Protein AF-A0A5C8Z397-F1 (afdb_monomer)

Foldseek 3Di:
DPPDDPDDPLQVVLVVLLVCQQVPLVCLVVSVVVLVVSCVVCVVVVVLNSNLSSLLSLLRNLDLCLVVLLVQCVDPDPSSVLSSLQSLLSNLPADPSSLVSLLVQCPPPDPSSNLSSLLSCLLNLNPSSVVSLQVLLVDDPPRDDDLSSLLSLLSNLALQCCDPPVPRVSLVVVLVVCVVPPDPVNVSSVSSNLSVDPVQQVLQVVLLVVQCVVVVVQLVVLAWFWDWDDGPPAIWTFIAGSPRHGDPPDDTHGLHDSNDRSVPDDSVVSCVAGGDPDDDHDDPPDDPDDPPPDD

Structure (mmCIF, N/CA/C/O backbone):
data_AF-A0A5C8Z397-F1
#
_entry.id   AF-A0A5C8Z397-F1
#
loop_
_atom_site.group_PDB
_atom_site.id
_atom_site.type_symbol
_atom_site.label_atom_id
_atom_site.label_alt_id
_atom_site.label_comp_id
_atom_site.label_asym_id
_atom_site.label_entity_id
_atom_site.label_seq_id
_atom_site.pdbx_PDB_ins_code
_atom_site.Cartn_x
_atom_site.Cartn_y
_atom_site.Cartn_z
_atom_site.occupancy
_atom_site.B_iso_or_equiv
_atom_site.auth_seq_id
_atom_site.auth_comp_id
_atom_site.auth_asym_id
_atom_site.auth_atom_id
_atom_site.pdbx_PDB_model_num
ATOM 1 N N . MET A 1 1 ? 31.894 -3.102 -17.065 1.00 35.56 1 MET A N 1
ATOM 2 C CA . MET A 1 1 ? 31.539 -1.679 -16.950 1.00 35.56 1 MET A CA 1
ATOM 3 C C . MET A 1 1 ? 31.395 -1.174 -18.361 1.00 35.56 1 MET A C 1
ATOM 5 O O . MET A 1 1 ? 32.392 -0.784 -18.961 1.00 35.56 1 MET A O 1
ATOM 9 N N . ASP A 1 2 ? 30.195 -1.320 -18.914 1.00 38.53 2 ASP A N 1
ATOM 10 C CA . ASP A 1 2 ? 29.838 -0.537 -20.090 1.00 38.53 2 ASP A CA 1
ATOM 11 C C . ASP A 1 2 ? 29.821 0.942 -19.681 1.00 38.53 2 ASP A C 1
ATOM 13 O O . ASP A 1 2 ? 29.445 1.249 -18.546 1.00 38.53 2 ASP A O 1
ATOM 17 N N . PRO A 1 3 ? 30.313 1.854 -20.530 1.00 48.94 3 PRO A N 1
ATOM 18 C CA . PRO A 1 3 ? 30.194 3.277 -20.266 1.00 48.94 3 PRO A CA 1
ATOM 19 C C . PRO A 1 3 ? 28.710 3.644 -20.348 1.00 48.94 3 PRO A C 1
ATOM 21 O O . PRO A 1 3 ? 28.110 3.475 -21.406 1.00 48.94 3 PRO A O 1
ATOM 24 N N . GLU A 1 4 ? 28.133 4.117 -19.242 1.00 56.62 4 GLU A N 1
ATOM 25 C CA . GLU A 1 4 ? 26.772 4.663 -19.217 1.00 56.62 4 GLU A CA 1
ATOM 26 C C . GLU A 1 4 ? 26.595 5.655 -20.373 1.00 56.62 4 GLU A C 1
ATOM 28 O O . GLU A 1 4 ? 27.359 6.618 -20.521 1.00 56.62 4 GLU A O 1
ATOM 33 N N . THR A 1 5 ? 25.606 5.387 -21.222 1.00 57.94 5 THR A N 1
ATOM 34 C CA . THR A 1 5 ? 25.154 6.319 -22.252 1.00 57.94 5 THR A CA 1
ATOM 35 C C . THR A 1 5 ? 24.734 7.619 -21.553 1.00 57.94 5 THR A C 1
ATOM 37 O O . THR A 1 5 ? 24.066 7.557 -20.522 1.00 57.94 5 THR A O 1
ATOM 40 N N . PRO A 1 6 ? 25.139 8.807 -22.039 1.00 61.72 6 PRO A N 1
ATOM 41 C CA . PRO A 1 6 ? 24.706 10.060 -21.428 1.00 61.72 6 PRO A CA 1
ATOM 42 C C . PRO A 1 6 ? 23.170 10.158 -21.443 1.00 61.72 6 PRO A C 1
ATOM 44 O O . PRO A 1 6 ? 22.569 9.740 -22.437 1.00 61.72 6 PRO A O 1
ATOM 47 N N . PRO A 1 7 ? 22.547 10.721 -20.388 1.00 65.88 7 PRO A N 1
ATOM 48 C CA . PRO A 1 7 ? 21.095 10.794 -20.287 1.00 65.88 7 PRO A CA 1
ATOM 49 C C . PRO A 1 7 ? 20.515 11.563 -21.474 1.00 65.88 7 PRO A C 1
ATOM 51 O O . PRO A 1 7 ? 21.075 12.574 -21.920 1.00 65.88 7 PRO A O 1
ATOM 54 N N . THR A 1 8 ? 19.404 11.065 -22.009 1.00 78.88 8 THR A N 1
ATOM 55 C CA . THR A 1 8 ? 18.701 11.714 -23.114 1.00 78.88 8 THR A CA 1
ATOM 56 C C . THR A 1 8 ? 18.047 13.017 -22.650 1.00 78.88 8 THR A C 1
ATOM 58 O O . THR A 1 8 ? 17.885 13.277 -21.456 1.00 78.88 8 THR A O 1
ATOM 61 N N . GLY A 1 9 ? 17.645 13.866 -23.602 1.00 87.50 9 GLY A N 1
ATOM 62 C CA . GLY A 1 9 ? 16.896 15.084 -23.273 1.00 87.50 9 GLY A CA 1
ATOM 63 C C . GLY A 1 9 ? 15.572 14.790 -22.557 1.00 87.50 9 GLY A C 1
ATOM 64 O O . GLY A 1 9 ? 15.145 15.597 -21.738 1.00 87.50 9 GLY A O 1
ATOM 65 N N . ALA A 1 10 ? 14.960 13.632 -22.829 1.00 89.94 10 ALA A N 1
ATOM 66 C CA . ALA A 1 10 ? 13.750 13.181 -22.152 1.00 89.94 10 ALA A CA 1
ATOM 67 C C . ALA A 1 10 ? 14.038 12.767 -20.702 1.00 89.94 10 ALA A C 1
ATOM 69 O O . ALA A 1 10 ? 13.343 13.234 -19.805 1.00 89.94 10 ALA A O 1
ATOM 70 N N . ALA A 1 11 ? 15.102 11.991 -20.459 1.00 89.75 11 ALA A N 1
ATOM 71 C CA . ALA A 1 11 ? 15.511 11.599 -19.108 1.00 89.75 11 ALA A CA 1
ATOM 72 C C . ALA A 1 11 ? 15.828 12.817 -18.222 1.00 89.75 11 ALA A C 1
ATOM 74 O O . ALA A 1 11 ? 15.317 12.922 -17.110 1.00 89.75 11 ALA A O 1
ATOM 75 N N . LEU A 1 12 ? 16.592 13.784 -18.746 1.00 92.06 12 LEU A N 1
ATOM 76 C CA . LEU A 1 12 ? 16.881 15.034 -18.030 1.00 92.06 12 LEU A CA 1
ATOM 77 C C . LEU A 1 12 ? 15.606 15.823 -17.721 1.00 92.06 12 LEU A C 1
ATOM 79 O O . LEU A 1 12 ? 15.472 16.394 -16.642 1.00 92.06 12 LEU A O 1
ATOM 83 N N . ARG A 1 13 ? 14.651 15.856 -18.658 1.00 94.94 13 ARG A N 1
ATOM 84 C CA . ARG A 1 13 ? 13.398 16.577 -18.438 1.00 94.94 13 ARG A CA 1
ATOM 85 C C . ARG A 1 13 ? 12.504 15.884 -17.410 1.00 94.94 13 ARG A C 1
ATOM 87 O O . ARG A 1 13 ? 11.869 16.570 -16.613 1.00 94.94 13 ARG A O 1
ATOM 94 N N . ALA A 1 14 ? 12.469 14.553 -17.410 1.00 93.31 14 ALA A N 1
ATOM 95 C CA . ALA A 1 14 ? 11.766 13.772 -16.400 1.00 93.31 14 ALA A CA 1
ATOM 96 C C . ALA A 1 14 ? 12.359 13.998 -14.999 1.00 93.31 14 ALA A C 1
ATOM 98 O O . ALA A 1 14 ? 11.601 14.183 -14.053 1.00 93.31 14 ALA A O 1
ATOM 99 N N . GLU A 1 15 ? 13.688 14.073 -14.876 1.00 93.94 15 GLU A N 1
ATOM 100 C CA . GLU A 1 15 ? 14.381 14.400 -13.620 1.00 93.94 15 GLU A CA 1
ATOM 101 C C . GLU A 1 15 ? 14.026 15.812 -13.118 1.00 93.94 15 GLU A C 1
ATOM 103 O O . GLU A 1 15 ? 13.641 15.983 -11.964 1.00 93.94 15 GLU A O 1
ATOM 108 N N . GLU A 1 16 ? 14.043 16.822 -13.996 1.00 95.31 16 GLU A N 1
ATOM 109 C CA . GLU A 1 16 ? 13.617 18.184 -13.636 1.00 95.31 16 GLU A CA 1
ATOM 110 C C . GLU A 1 16 ? 12.158 18.240 -13.154 1.00 95.31 16 GLU A C 1
ATOM 112 O O . GLU A 1 16 ? 11.829 18.987 -12.233 1.00 95.31 16 GLU A O 1
ATOM 117 N N . LEU A 1 17 ? 11.263 17.481 -13.792 1.00 93.88 17 LEU A N 1
ATOM 118 C CA . LEU A 1 17 ? 9.856 17.423 -13.396 1.00 93.88 17 LEU A CA 1
ATOM 119 C C . LEU A 1 17 ? 9.662 16.642 -12.096 1.00 93.88 17 LEU A C 1
ATOM 121 O O . LEU A 1 17 ? 8.833 17.051 -11.288 1.00 93.88 17 LEU A O 1
ATOM 125 N N . LEU A 1 18 ? 10.433 15.576 -11.868 1.00 93.31 18 LEU A N 1
ATOM 126 C CA . LEU A 1 18 ? 10.457 14.851 -10.599 1.00 93.31 18 LEU A CA 1
ATOM 127 C C . LEU A 1 18 ? 10.801 15.799 -9.445 1.00 93.31 18 LEU A C 1
ATOM 129 O O . LEU A 1 18 ? 10.053 15.857 -8.472 1.00 93.31 18 LEU A O 1
ATOM 133 N N . ASP A 1 19 ? 11.870 16.587 -9.579 1.00 93.62 19 ASP A N 1
ATOM 134 C CA . ASP A 1 19 ? 12.270 17.581 -8.574 1.00 93.62 19 ASP A CA 1
ATOM 135 C C . ASP A 1 19 ? 11.185 18.641 -8.334 1.00 93.62 19 ASP A C 1
ATOM 137 O O . ASP A 1 19 ? 11.025 19.141 -7.219 1.00 93.62 19 ASP A O 1
ATOM 141 N N . LEU A 1 20 ? 10.423 18.990 -9.374 1.00 93.62 20 LEU A N 1
ATOM 142 C CA . LEU A 1 20 ? 9.338 19.959 -9.265 1.00 93.62 20 LEU A CA 1
ATOM 143 C C . LEU A 1 20 ? 8.114 19.417 -8.538 1.00 93.62 20 LEU A C 1
ATOM 145 O O . LEU A 1 20 ? 7.428 20.223 -7.916 1.00 93.62 20 LEU A O 1
ATOM 149 N N . VAL A 1 21 ? 7.806 18.122 -8.639 1.00 89.56 21 VAL A N 1
ATOM 150 C CA . VAL A 1 21 ? 6.587 17.544 -8.044 1.00 89.56 21 VAL A CA 1
ATOM 151 C C . VAL A 1 21 ? 6.838 16.872 -6.697 1.00 89.56 21 VAL A C 1
ATOM 153 O O . VAL A 1 21 ? 5.962 16.891 -5.831 1.00 89.56 21 VAL A O 1
ATOM 156 N N . ASN A 1 22 ? 8.033 16.323 -6.478 1.00 88.31 22 ASN A N 1
ATOM 157 C CA . ASN A 1 22 ? 8.361 15.580 -5.269 1.00 88.31 22 ASN A CA 1
ATOM 158 C C . ASN A 1 22 ? 8.393 16.498 -4.036 1.00 88.31 22 ASN A C 1
ATOM 160 O O . ASN A 1 22 ? 9.287 17.325 -3.876 1.00 88.31 22 ASN A O 1
ATOM 164 N N . GLY A 1 23 ? 7.403 16.348 -3.152 1.00 84.25 23 GLY A N 1
ATOM 165 C CA . GLY A 1 23 ? 7.247 17.192 -1.962 1.00 84.25 23 GLY A CA 1
ATOM 166 C C . GLY A 1 23 ? 6.706 18.599 -2.244 1.00 84.25 23 GLY A C 1
ATOM 167 O O . GLY A 1 23 ? 6.684 19.430 -1.336 1.00 84.25 23 GLY A O 1
ATOM 168 N N . HIS A 1 24 ? 6.245 18.857 -3.472 1.00 87.00 24 HIS A N 1
ATOM 169 C CA . HIS A 1 24 ? 5.832 20.172 -3.962 1.00 87.00 24 HIS A CA 1
ATOM 170 C C . HIS A 1 24 ? 4.456 20.107 -4.660 1.00 87.00 24 HIS A C 1
ATOM 172 O O . HIS A 1 24 ? 4.359 20.281 -5.882 1.00 87.00 24 HIS A O 1
ATOM 178 N N . PRO A 1 25 ? 3.362 19.858 -3.908 1.00 85.06 25 PRO A N 1
ATOM 179 C CA . PRO A 1 25 ? 2.018 19.695 -4.473 1.00 85.06 25 PRO A CA 1
ATOM 180 C C . PRO A 1 25 ? 1.534 20.921 -5.266 1.00 85.06 25 PRO A C 1
ATOM 182 O O . PRO A 1 25 ? 0.737 20.788 -6.190 1.00 85.06 25 PRO A O 1
ATOM 185 N N . GLU A 1 26 ? 2.043 22.119 -4.965 1.00 86.88 26 GLU A N 1
ATOM 186 C CA . GLU A 1 26 ? 1.739 23.356 -5.691 1.00 86.88 26 GLU A CA 1
ATOM 187 C C . GLU A 1 26 ? 2.158 23.341 -7.172 1.00 86.88 26 GLU A C 1
ATOM 189 O O . GLU A 1 26 ? 1.621 24.115 -7.968 1.00 86.88 26 GLU A O 1
ATOM 194 N N . ASN A 1 27 ? 3.095 22.469 -7.549 1.00 90.75 27 ASN A N 1
ATOM 195 C CA . ASN A 1 27 ? 3.622 22.368 -8.909 1.00 90.75 27 ASN A CA 1
ATOM 196 C C . ASN A 1 27 ? 2.991 21.225 -9.713 1.00 90.75 27 ASN A C 1
ATOM 198 O O . ASN A 1 27 ? 3.174 21.165 -10.933 1.00 90.75 27 ASN A O 1
ATOM 202 N N . VAL A 1 28 ? 2.255 20.325 -9.056 1.00 88.81 28 VAL A N 1
ATOM 203 C CA . VAL A 1 28 ? 1.716 19.093 -9.649 1.00 88.81 28 VAL A CA 1
ATOM 204 C C . VAL A 1 28 ? 0.782 19.404 -10.816 1.00 88.81 28 VAL A C 1
ATOM 206 O O . VAL A 1 28 ? 1.027 18.956 -11.935 1.00 88.81 28 VAL A O 1
ATOM 209 N N . ASP A 1 29 ? -0.222 20.260 -10.614 1.00 89.25 29 ASP A N 1
ATOM 210 C CA . ASP A 1 29 ? -1.202 20.600 -11.657 1.00 89.25 29 ASP A CA 1
ATOM 211 C C . ASP A 1 29 ? -0.569 21.213 -12.912 1.00 89.25 29 ASP A C 1
ATOM 213 O O . ASP A 1 29 ? -1.019 20.961 -14.033 1.00 89.25 29 ASP A O 1
ATOM 217 N N . ALA A 1 30 ? 0.484 22.015 -12.732 1.00 91.75 30 ALA A N 1
ATOM 218 C CA . ALA A 1 30 ? 1.207 22.636 -13.836 1.00 91.75 30 ALA A CA 1
ATOM 219 C C . ALA A 1 30 ? 2.114 21.640 -14.578 1.00 91.75 30 ALA A C 1
ATOM 221 O O . ALA A 1 30 ? 2.326 21.798 -15.780 1.00 91.75 30 ALA A O 1
ATOM 222 N N . SER A 1 31 ? 2.625 20.626 -13.876 1.00 92.75 31 SER A N 1
ATOM 223 C CA . SER A 1 31 ? 3.619 19.673 -14.386 1.00 92.75 31 SER A CA 1
ATOM 224 C C . SER A 1 31 ? 2.988 18.420 -15.002 1.00 92.75 31 SER A C 1
ATOM 226 O O . SER A 1 31 ? 3.547 17.830 -15.925 1.00 92.75 31 SER A O 1
ATOM 228 N N . LEU A 1 32 ? 1.795 18.023 -14.549 1.00 90.31 32 LEU A N 1
ATOM 229 C CA . LEU A 1 32 ? 1.131 16.789 -14.982 1.00 90.31 32 LEU A CA 1
ATOM 230 C C . LEU A 1 32 ? 0.861 16.679 -16.491 1.00 90.31 32 LEU A C 1
ATOM 232 O O . LEU A 1 32 ? 1.074 15.593 -17.032 1.00 90.31 32 LEU A O 1
ATOM 236 N N . PRO A 1 33 ? 0.430 17.735 -17.214 1.00 91.81 33 PRO A N 1
ATOM 237 C CA . PRO A 1 33 ? 0.256 17.641 -18.664 1.00 91.81 33 PRO A CA 1
ATOM 238 C C . PRO A 1 33 ? 1.557 17.310 -19.403 1.00 91.81 33 PRO A C 1
ATOM 240 O O . PRO A 1 33 ? 1.529 16.621 -20.419 1.00 91.81 33 PRO A O 1
ATOM 243 N N . GLU A 1 34 ? 2.691 17.798 -18.898 1.00 94.00 34 GLU A N 1
ATOM 244 C CA . GLU A 1 34 ? 4.000 17.533 -19.488 1.00 94.00 34 GLU A CA 1
ATOM 245 C C . GLU A 1 34 ? 4.505 16.134 -19.133 1.00 94.00 34 GLU A C 1
ATOM 247 O O . GLU A 1 34 ? 4.981 15.430 -20.017 1.00 94.00 34 GLU A O 1
ATOM 252 N N . LEU A 1 35 ? 4.325 15.692 -17.884 1.00 92.62 35 LEU A N 1
ATOM 253 C CA . LEU A 1 35 ? 4.627 14.317 -17.476 1.00 92.62 35 LEU A CA 1
ATOM 254 C C . LEU A 1 35 ? 3.828 13.288 -18.287 1.00 92.62 35 LEU A C 1
ATOM 256 O O . LEU A 1 35 ? 4.386 12.286 -18.722 1.00 92.62 35 LEU A O 1
ATOM 260 N N . ALA A 1 36 ? 2.546 13.553 -18.554 1.00 91.19 36 ALA A N 1
ATOM 261 C CA . ALA A 1 36 ? 1.729 12.702 -19.417 1.00 91.19 36 ALA A CA 1
ATOM 262 C C . ALA A 1 36 ? 2.253 12.664 -20.864 1.00 91.19 36 ALA A C 1
ATOM 264 O O . ALA A 1 36 ? 2.344 11.595 -21.457 1.00 91.19 36 ALA A O 1
ATOM 265 N N . ALA A 1 37 ? 2.652 13.812 -21.420 1.00 91.62 37 ALA A N 1
ATOM 266 C CA . ALA A 1 37 ? 3.235 13.866 -22.761 1.00 91.62 37 ALA A CA 1
ATOM 267 C C . ALA A 1 37 ? 4.597 13.151 -22.845 1.00 91.62 37 ALA A C 1
ATOM 269 O O . ALA A 1 37 ? 4.892 12.515 -23.856 1.00 91.62 37 ALA A O 1
ATOM 270 N N . LEU A 1 38 ? 5.421 13.239 -21.795 1.00 92.81 38 LEU A N 1
ATOM 271 C CA . LEU A 1 38 ? 6.680 12.500 -21.703 1.00 92.81 38 LEU A CA 1
ATOM 272 C C . LEU A 1 38 ? 6.451 10.998 -21.577 1.00 92.81 38 LEU A C 1
ATOM 274 O O . LEU A 1 38 ? 7.213 10.241 -22.171 1.00 92.81 38 LEU A O 1
ATOM 278 N N . LEU A 1 39 ? 5.414 10.564 -20.859 1.00 91.75 39 LEU A N 1
ATOM 279 C CA . LEU A 1 39 ? 5.088 9.146 -20.720 1.00 91.75 39 LEU A CA 1
ATOM 280 C C . LEU A 1 39 ? 4.821 8.529 -22.097 1.00 91.75 39 LEU A C 1
ATOM 282 O O . LEU A 1 39 ? 5.439 7.528 -22.448 1.00 91.75 39 LEU A O 1
ATOM 286 N N . ASP A 1 40 ? 3.973 9.177 -22.901 1.00 89.75 40 ASP A N 1
ATOM 287 C CA . ASP A 1 40 ? 3.664 8.728 -24.261 1.00 89.75 40 ASP A CA 1
ATOM 288 C C . ASP A 1 40 ? 4.920 8.730 -25.155 1.00 89.75 40 ASP A C 1
ATOM 290 O O . ASP A 1 40 ? 5.207 7.750 -25.841 1.00 89.75 40 ASP A O 1
ATOM 294 N N . ALA A 1 41 ? 5.706 9.813 -25.125 1.00 90.12 41 ALA A N 1
ATOM 295 C CA . ALA A 1 41 ? 6.884 9.961 -25.982 1.00 90.12 41 ALA A CA 1
ATOM 296 C C . ALA A 1 41 ? 8.008 8.965 -25.649 1.00 90.12 41 ALA A C 1
ATOM 298 O O . ALA A 1 41 ? 8.598 8.372 -26.549 1.00 90.12 41 ALA A O 1
ATOM 299 N N . THR A 1 42 ? 8.307 8.773 -24.362 1.00 89.00 42 THR A N 1
ATOM 300 C CA . THR A 1 42 ? 9.377 7.864 -23.912 1.00 89.00 42 THR A CA 1
ATOM 301 C C . THR A 1 42 ? 9.019 6.402 -24.150 1.00 89.00 42 THR A C 1
ATOM 303 O O . THR A 1 42 ? 9.897 5.611 -24.495 1.00 89.00 42 THR A O 1
ATOM 306 N N . HIS A 1 43 ? 7.731 6.061 -24.059 1.00 86.38 43 HIS A N 1
ATOM 307 C CA . HIS A 1 43 ? 7.240 4.737 -24.418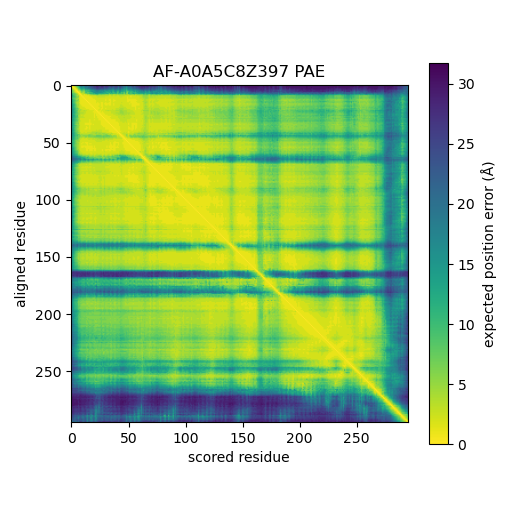 1.00 86.38 43 HIS A CA 1
ATOM 308 C C . HIS A 1 43 ? 7.374 4.455 -25.924 1.00 86.38 43 HIS A C 1
ATOM 310 O O . HIS A 1 43 ? 7.827 3.377 -26.309 1.00 86.38 43 HIS A O 1
ATOM 316 N N . ASP A 1 44 ? 7.037 5.424 -26.782 1.00 86.25 44 ASP A N 1
ATOM 317 C CA . ASP A 1 44 ? 7.124 5.274 -28.242 1.00 86.25 44 ASP A CA 1
ATOM 318 C C . ASP A 1 44 ? 8.575 5.212 -28.758 1.00 86.25 44 ASP A C 1
ATOM 320 O O . ASP A 1 44 ? 8.875 4.458 -29.691 1.00 86.25 44 ASP A O 1
ATOM 324 N N . ASP A 1 45 ? 9.480 5.989 -28.158 1.00 84.19 45 ASP A N 1
ATOM 325 C CA . ASP A 1 45 ? 10.885 6.072 -28.573 1.00 84.19 45 ASP A CA 1
ATOM 326 C C . ASP A 1 45 ? 11.745 4.900 -28.049 1.00 84.19 45 ASP A C 1
ATOM 328 O O . ASP A 1 45 ? 12.862 4.693 -28.538 1.00 84.19 45 ASP A O 1
ATOM 332 N N . GLY A 1 46 ? 11.226 4.103 -27.103 1.00 82.62 46 GLY A N 1
ATOM 333 C CA . GLY A 1 46 ? 11.928 2.965 -26.493 1.00 82.62 46 GLY A CA 1
ATOM 334 C C . GLY A 1 46 ? 13.098 3.375 -25.593 1.00 82.62 46 GLY A C 1
ATOM 335 O O . GLY A 1 46 ? 14.090 2.652 -25.497 1.00 82.62 46 GLY A O 1
ATOM 336 N N . ASP A 1 47 ? 13.018 4.568 -25.000 1.00 88.44 47 ASP A N 1
ATOM 337 C CA . ASP A 1 47 ? 13.994 5.077 -24.036 1.00 88.44 47 ASP A CA 1
ATOM 338 C C . ASP A 1 47 ? 13.590 4.635 -22.625 1.00 88.44 47 ASP A C 1
ATOM 340 O O . ASP A 1 47 ? 12.906 5.356 -21.896 1.00 88.44 47 ASP A O 1
ATOM 344 N N . ASP A 1 48 ? 13.986 3.410 -22.278 1.00 90.19 48 ASP A N 1
ATOM 345 C CA . ASP A 1 48 ? 13.591 2.723 -21.044 1.00 90.19 48 ASP A CA 1
ATOM 346 C C . ASP A 1 48 ? 13.958 3.518 -19.774 1.00 90.19 48 ASP A C 1
ATOM 348 O O . ASP A 1 48 ? 13.161 3.586 -18.834 1.00 90.19 48 ASP A O 1
ATOM 352 N N . ASP A 1 49 ? 15.124 4.176 -19.762 1.00 88.75 49 ASP A N 1
ATOM 353 C CA . ASP A 1 49 ? 15.592 4.986 -18.628 1.00 88.75 49 ASP A CA 1
ATOM 354 C C . ASP A 1 49 ? 14.718 6.238 -18.450 1.00 88.75 49 ASP A C 1
ATOM 356 O O . ASP A 1 49 ? 14.289 6.570 -17.339 1.00 88.75 49 ASP A O 1
ATOM 360 N N . ALA A 1 50 ? 14.412 6.935 -19.551 1.00 91.50 50 ALA A N 1
ATOM 361 C CA . ALA A 1 50 ? 13.536 8.102 -19.521 1.00 91.50 50 ALA A CA 1
ATOM 362 C C . ALA A 1 50 ? 12.089 7.726 -19.167 1.00 91.50 50 ALA A C 1
ATOM 364 O O . ALA A 1 50 ? 11.419 8.478 -18.449 1.00 91.50 50 ALA A O 1
ATOM 365 N N . LEU A 1 51 ? 11.614 6.564 -19.626 1.00 93.56 51 LEU A N 1
ATOM 366 C CA . LEU A 1 51 ? 10.293 6.045 -19.289 1.00 93.56 51 LEU A CA 1
ATOM 367 C C . LEU A 1 51 ? 10.200 5.731 -17.793 1.00 93.56 51 LEU A C 1
ATOM 369 O O . LEU A 1 51 ? 9.273 6.196 -17.128 1.00 93.56 51 LEU A O 1
ATOM 373 N N . ALA A 1 52 ? 11.184 5.021 -17.236 1.00 92.75 52 ALA A N 1
ATOM 374 C CA . ALA A 1 52 ? 11.234 4.700 -15.812 1.00 92.75 52 ALA A CA 1
ATOM 375 C C . ALA A 1 52 ? 11.255 5.966 -14.938 1.00 92.75 52 ALA A C 1
ATOM 377 O O . ALA A 1 52 ? 10.485 6.066 -13.979 1.00 92.75 52 ALA A O 1
ATOM 378 N N . LEU A 1 53 ? 12.063 6.972 -15.299 1.00 92.56 53 LEU A N 1
ATOM 379 C CA . LEU A 1 53 ? 12.088 8.264 -14.603 1.00 92.56 53 LEU A CA 1
ATOM 380 C C . LEU A 1 53 ? 10.758 9.014 -14.710 1.00 92.56 53 LEU A C 1
ATOM 382 O O . LEU A 1 53 ? 10.313 9.618 -13.735 1.00 92.56 53 LEU A O 1
ATOM 386 N N . THR A 1 54 ? 10.096 8.956 -15.864 1.00 93.75 54 THR A N 1
ATOM 387 C CA . THR A 1 54 ? 8.797 9.610 -16.058 1.00 93.75 54 THR A CA 1
ATOM 388 C C . THR A 1 54 ? 7.705 8.946 -15.218 1.00 93.75 54 THR A C 1
ATOM 390 O O . THR A 1 54 ? 6.921 9.638 -14.566 1.00 93.75 54 THR A O 1
ATOM 393 N N . VAL A 1 55 ? 7.675 7.610 -15.173 1.00 94.12 55 VAL A N 1
ATOM 394 C CA . VAL A 1 55 ? 6.757 6.845 -14.312 1.00 94.12 55 VAL A CA 1
ATOM 395 C C . VAL A 1 55 ? 7.030 7.132 -12.834 1.00 94.12 55 VAL A C 1
ATOM 397 O O . VAL A 1 55 ? 6.089 7.343 -12.069 1.00 94.12 55 VAL A O 1
ATOM 400 N N . CYS A 1 56 ? 8.302 7.219 -12.439 1.00 92.00 56 CYS A N 1
ATOM 401 C CA . CYS A 1 56 ? 8.710 7.628 -11.097 1.00 92.00 56 CYS A CA 1
ATOM 402 C C . CYS A 1 56 ? 8.179 9.030 -10.743 1.00 92.00 56 CYS A C 1
ATOM 404 O O . CYS A 1 56 ? 7.500 9.198 -9.728 1.00 92.00 56 CYS A O 1
ATOM 406 N N . ALA A 1 57 ? 8.396 10.021 -11.613 1.00 92.00 57 ALA A N 1
ATOM 407 C CA . ALA A 1 57 ? 7.903 11.386 -11.431 1.00 92.00 57 ALA A CA 1
ATOM 408 C C . ALA A 1 57 ? 6.372 11.451 -11.301 1.00 92.00 57 ALA A C 1
ATOM 410 O O . ALA A 1 57 ? 5.855 12.138 -10.420 1.00 92.00 57 ALA A O 1
ATOM 411 N N . LEU A 1 58 ? 5.639 10.690 -12.119 1.00 90.69 58 LEU A N 1
ATOM 412 C CA . LEU A 1 58 ? 4.182 10.562 -12.003 1.00 90.69 58 LEU A CA 1
ATOM 413 C C . LEU A 1 58 ? 3.751 9.952 -10.662 1.00 90.69 58 LEU A C 1
ATOM 415 O O . LEU A 1 58 ? 2.738 10.370 -10.107 1.00 90.69 58 LEU A O 1
ATOM 419 N N . GLY A 1 59 ? 4.521 9.012 -10.110 1.00 87.88 59 GLY A N 1
ATOM 420 C CA . GLY A 1 59 ? 4.276 8.467 -8.774 1.00 87.88 59 GLY A CA 1
ATOM 421 C C . GLY A 1 59 ? 4.399 9.515 -7.668 1.00 87.88 59 GLY A C 1
ATOM 422 O O . GLY A 1 59 ? 3.510 9.621 -6.822 1.00 87.88 59 GLY A O 1
ATOM 423 N N . PHE A 1 60 ? 5.455 10.331 -7.706 1.00 87.88 60 PHE A N 1
ATOM 424 C CA . PHE A 1 60 ? 5.689 11.411 -6.737 1.00 87.88 60 PHE A CA 1
ATOM 425 C C . PHE A 1 60 ? 4.788 12.637 -6.929 1.00 87.88 60 PHE A C 1
ATOM 427 O O . PHE A 1 60 ? 4.743 13.501 -6.056 1.00 87.88 60 PHE A O 1
ATOM 434 N N . ALA A 1 61 ? 4.038 12.714 -8.030 1.00 85.25 61 ALA A N 1
ATOM 435 C CA . ALA A 1 61 ? 3.052 13.768 -8.236 1.00 85.25 61 ALA A CA 1
ATOM 436 C C . ALA A 1 61 ? 1.838 13.655 -7.296 1.00 85.25 61 ALA A C 1
ATOM 438 O O . ALA A 1 61 ? 1.102 14.625 -7.150 1.00 85.25 61 ALA A O 1
ATOM 439 N N . HIS A 1 62 ? 1.635 12.507 -6.639 1.00 75.31 62 HIS A N 1
ATOM 440 C CA . HIS A 1 62 ? 0.544 12.296 -5.682 1.00 75.31 62 HIS A CA 1
ATOM 441 C C . HIS A 1 62 ? -0.858 12.646 -6.207 1.00 75.31 62 HIS A C 1
ATOM 443 O O . HIS A 1 62 ? -1.651 13.295 -5.526 1.00 75.31 62 HIS A O 1
ATOM 449 N N . ASP A 1 63 ? -1.146 12.234 -7.443 1.00 80.19 63 ASP A N 1
ATOM 450 C CA . ASP A 1 63 ? -2.396 12.543 -8.131 1.00 80.19 63 ASP A CA 1
ATOM 451 C C . ASP A 1 63 ? -3.182 11.270 -8.481 1.00 80.19 63 ASP A C 1
ATOM 453 O O . ASP A 1 63 ? -2.623 10.287 -8.973 1.00 80.19 63 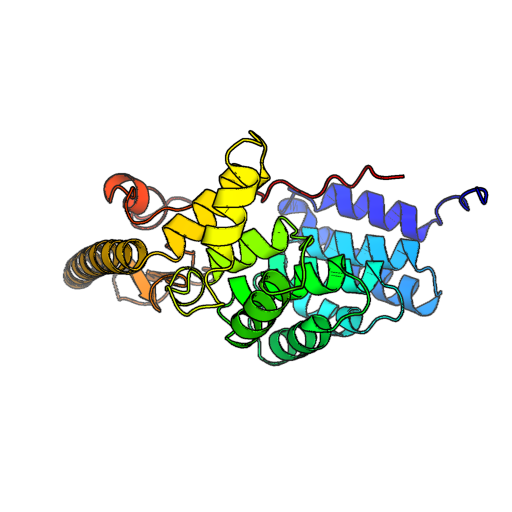ASP A O 1
ATOM 457 N N . ASP A 1 64 ? -4.504 11.311 -8.292 1.00 69.75 64 ASP A N 1
ATOM 458 C CA . ASP A 1 64 ? -5.432 10.196 -8.549 1.00 69.75 64 ASP A CA 1
ATOM 459 C C . ASP A 1 64 ? -5.429 9.714 -10.018 1.00 69.75 64 ASP A C 1
ATOM 461 O O . ASP A 1 64 ? -5.880 8.606 -10.339 1.00 69.75 64 ASP A O 1
ATOM 465 N N . ARG A 1 65 ? -4.882 10.513 -10.946 1.00 69.81 65 ARG A N 1
ATOM 466 C CA . ARG A 1 65 ? -4.613 10.113 -12.337 1.00 69.81 65 ARG A CA 1
ATOM 467 C C . ARG A 1 65 ? -3.503 9.065 -12.454 1.00 69.81 65 ARG A C 1
ATOM 469 O O . ARG A 1 65 ? -3.301 8.556 -13.554 1.00 69.81 65 ARG A O 1
ATOM 476 N N . ALA A 1 66 ? -2.841 8.672 -11.363 1.00 63.53 66 ALA A N 1
ATOM 477 C CA . ALA A 1 66 ? -1.873 7.573 -11.328 1.00 63.53 66 ALA A CA 1
ATOM 478 C C . ALA A 1 66 ? -2.444 6.223 -11.799 1.00 63.53 66 ALA A C 1
ATOM 480 O O . ALA A 1 66 ? -1.679 5.352 -12.200 1.00 63.53 66 ALA A O 1
ATOM 481 N N . THR A 1 67 ? -3.770 6.049 -11.860 1.00 72.81 67 THR A N 1
ATOM 482 C CA . THR A 1 67 ? -4.399 4.909 -12.565 1.00 72.81 67 THR A CA 1
ATOM 483 C C . THR A 1 67 ? -3.964 4.797 -14.035 1.00 72.81 67 THR A C 1
ATOM 485 O O . THR A 1 67 ? -3.967 3.704 -14.602 1.00 72.81 67 THR A O 1
ATOM 488 N N . ALA A 1 68 ? -3.497 5.891 -14.648 1.00 81.25 68 ALA A N 1
ATOM 489 C CA . ALA A 1 68 ? -2.854 5.881 -15.961 1.00 81.25 68 ALA A CA 1
ATOM 490 C C . ALA A 1 68 ? -1.561 5.041 -16.009 1.00 81.25 68 ALA A C 1
ATOM 492 O O . ALA A 1 68 ? -1.138 4.661 -17.097 1.00 81.25 68 ALA A O 1
ATOM 493 N N . LEU A 1 69 ? -0.960 4.707 -14.860 1.00 91.19 69 LEU A N 1
ATOM 494 C CA . LEU A 1 69 ? 0.224 3.850 -14.744 1.00 91.19 69 LEU A CA 1
ATOM 495 C C . LEU A 1 69 ? -0.110 2.352 -14.701 1.00 91.19 69 LEU A C 1
ATOM 497 O O . LEU A 1 69 ? 0.798 1.529 -14.793 1.00 91.19 69 LEU A O 1
ATOM 501 N N . VAL A 1 70 ? -1.388 1.959 -14.618 1.00 95.00 70 VAL A N 1
ATOM 502 C CA . VAL A 1 70 ? -1.790 0.538 -14.641 1.00 95.00 70 VAL A CA 1
ATOM 503 C C . VAL A 1 70 ? -1.192 -0.224 -15.837 1.00 95.00 70 VAL A C 1
ATOM 505 O O . VAL A 1 70 ? -0.640 -1.304 -15.614 1.00 95.00 70 VAL A O 1
ATOM 508 N N . PRO A 1 71 ? -1.197 0.301 -17.082 1.00 94.81 71 PRO A N 1
ATOM 509 C CA . PRO A 1 71 ? -0.535 -0.356 -18.211 1.00 94.81 71 PRO A CA 1
ATOM 510 C C . PRO A 1 71 ? 0.977 -0.551 -18.016 1.00 94.81 71 PRO A C 1
ATOM 512 O O . PRO A 1 71 ? 1.512 -1.572 -18.443 1.00 94.81 71 PRO A O 1
ATOM 515 N N . MET A 1 72 ? 1.654 0.377 -17.328 1.00 95.69 72 MET A N 1
ATOM 516 C CA . MET A 1 72 ? 3.105 0.329 -17.087 1.00 95.69 72 MET A CA 1
ATOM 517 C C . MET A 1 72 ? 3.503 -0.807 -16.137 1.00 95.69 72 MET A C 1
ATOM 519 O O . MET A 1 72 ? 4.626 -1.298 -16.181 1.00 95.69 72 MET A O 1
ATOM 523 N N . THR A 1 73 ? 2.564 -1.335 -15.344 1.00 97.38 73 THR A N 1
ATOM 524 C CA . THR A 1 73 ? 2.811 -2.553 -14.554 1.00 97.38 73 THR A CA 1
ATOM 525 C C . THR A 1 73 ? 3.082 -3.780 -15.430 1.00 97.38 73 THR A C 1
ATOM 527 O O . THR A 1 73 ? 3.554 -4.793 -14.924 1.00 97.38 73 THR A O 1
ATOM 530 N N . ALA A 1 74 ? 2.769 -3.755 -16.727 1.00 96.88 74 ALA A N 1
ATOM 531 C CA . ALA A 1 74 ? 3.010 -4.855 -17.661 1.00 96.88 74 ALA A CA 1
ATOM 532 C C . ALA A 1 74 ? 4.191 -4.598 -18.614 1.00 96.88 74 ALA A C 1
ATOM 534 O O . ALA A 1 74 ? 4.395 -5.381 -19.544 1.00 96.88 74 ALA A O 1
ATOM 535 N N . ASP A 1 75 ? 4.954 -3.528 -18.390 1.00 96.94 75 ASP A N 1
ATOM 536 C CA . ASP A 1 75 ? 6.070 -3.138 -19.245 1.00 96.94 75 ASP A CA 1
ATOM 537 C C . ASP A 1 75 ? 7.185 -4.210 -19.274 1.00 96.94 75 ASP A C 1
ATOM 539 O O . ASP A 1 75 ? 7.439 -4.869 -18.257 1.00 96.94 75 ASP A O 1
ATOM 543 N N . PRO A 1 76 ? 7.856 -4.463 -20.416 1.00 95.25 76 PRO A N 1
ATOM 544 C CA . PRO A 1 76 ? 8.978 -5.403 -20.468 1.00 95.25 76 PRO A CA 1
ATOM 545 C C . PRO A 1 76 ? 10.146 -5.026 -19.539 1.00 95.25 76 PRO A C 1
ATOM 547 O O . PRO A 1 76 ? 10.840 -5.925 -19.050 1.00 95.25 76 PRO A O 1
ATOM 550 N N . VAL A 1 77 ? 10.346 -3.739 -19.253 1.00 95.19 77 VAL A N 1
ATOM 551 C CA . VAL A 1 77 ? 11.434 -3.222 -18.419 1.00 95.19 77 VAL A CA 1
ATOM 552 C C . VAL A 1 77 ? 11.084 -3.370 -16.942 1.00 95.19 77 VAL A C 1
ATOM 554 O O . VAL A 1 77 ? 10.020 -2.957 -16.484 1.00 95.19 77 VAL A O 1
ATOM 557 N N . ALA A 1 78 ? 11.988 -3.980 -16.175 1.00 95.56 78 ALA A N 1
ATOM 558 C CA . ALA A 1 78 ? 11.772 -4.239 -14.752 1.00 95.56 78 ALA A CA 1
ATOM 559 C C . ALA A 1 78 ? 11.583 -2.949 -13.938 1.00 95.56 78 ALA A C 1
ATOM 561 O O . ALA A 1 78 ? 10.643 -2.874 -13.149 1.00 95.56 78 ALA A O 1
ATOM 562 N N . ASP A 1 79 ? 12.410 -1.934 -14.190 1.00 94.12 79 ASP A N 1
ATOM 563 C CA . ASP A 1 79 ? 12.369 -0.655 -13.474 1.00 94.12 79 ASP A CA 1
ATOM 564 C C . ASP A 1 79 ? 11.063 0.107 -13.734 1.00 94.12 79 ASP A C 1
ATOM 566 O O . ASP A 1 79 ? 10.487 0.683 -12.816 1.00 94.12 79 ASP A O 1
ATOM 570 N N . VAL A 1 80 ? 10.526 0.045 -14.959 1.00 96.12 80 VAL A N 1
ATOM 571 C CA . VAL A 1 80 ? 9.220 0.640 -15.288 1.00 96.12 80 VAL A CA 1
ATOM 572 C C . VAL A 1 80 ? 8.100 -0.053 -14.512 1.00 96.12 80 VAL A C 1
ATOM 574 O O . VAL A 1 80 ? 7.264 0.622 -13.906 1.00 96.12 80 VAL A O 1
ATOM 577 N N . ARG A 1 81 ? 8.092 -1.396 -14.467 1.00 97.94 81 ARG A N 1
ATOM 578 C CA . ARG A 1 81 ? 7.090 -2.140 -13.683 1.00 97.94 81 ARG A CA 1
ATOM 579 C C . ARG A 1 81 ? 7.203 -1.850 -12.192 1.00 97.94 81 ARG A C 1
ATOM 581 O O . ARG A 1 81 ? 6.175 -1.723 -11.530 1.00 97.94 81 ARG A O 1
ATOM 588 N N . ASP A 1 82 ? 8.428 -1.788 -11.676 1.00 95.94 82 ASP A N 1
ATOM 589 C CA . ASP A 1 82 ? 8.722 -1.470 -10.280 1.00 95.94 82 ASP A CA 1
ATOM 590 C C . ASP A 1 82 ? 8.161 -0.096 -9.897 1.00 95.94 82 ASP A C 1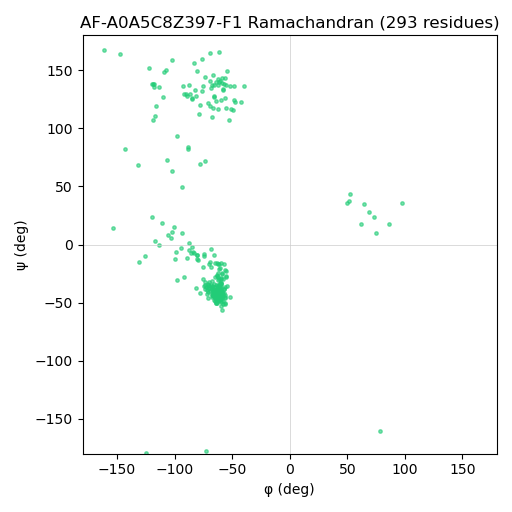
ATOM 592 O O . ASP A 1 82 ? 7.280 -0.007 -9.039 1.00 95.94 82 ASP A O 1
ATOM 596 N N . TRP A 1 83 ? 8.547 0.958 -10.626 1.00 95.31 83 TRP A N 1
ATOM 597 C CA . TRP A 1 83 ? 8.045 2.311 -10.387 1.00 95.31 83 TRP A CA 1
ATOM 598 C C . TRP A 1 83 ? 6.531 2.425 -10.556 1.00 95.31 83 TRP A C 1
ATOM 600 O O . TRP A 1 83 ? 5.889 3.132 -9.781 1.00 95.31 83 TRP A O 1
ATOM 610 N N . ALA A 1 84 ? 5.936 1.706 -11.511 1.00 95.88 84 ALA A N 1
ATOM 611 C CA . ALA A 1 84 ? 4.487 1.675 -11.670 1.00 95.88 84 ALA A CA 1
ATOM 612 C C . ALA A 1 84 ? 3.791 1.056 -10.446 1.00 95.88 84 ALA A C 1
ATOM 614 O O . ALA A 1 84 ? 2.812 1.611 -9.949 1.00 95.88 84 ALA A O 1
ATOM 615 N N . CYS A 1 85 ? 4.300 -0.066 -9.922 1.00 96.75 85 CYS A N 1
ATOM 616 C CA . CYS A 1 85 ? 3.747 -0.699 -8.721 1.00 96.75 85 CYS A CA 1
ATOM 617 C C . CYS A 1 85 ? 3.931 0.185 -7.482 1.00 96.75 85 CYS A C 1
ATOM 619 O O . CYS A 1 85 ? 2.978 0.368 -6.721 1.00 96.75 85 CYS A O 1
ATOM 621 N N . PHE A 1 86 ? 5.118 0.778 -7.318 1.00 93.56 86 PHE A N 1
ATOM 622 C CA . PHE A 1 86 ? 5.409 1.733 -6.251 1.00 93.56 86 PHE A CA 1
ATOM 623 C C . PHE A 1 86 ? 4.435 2.915 -6.284 1.00 93.56 86 PHE A C 1
ATOM 625 O O . PHE A 1 86 ? 3.806 3.220 -5.271 1.00 93.56 86 PHE A O 1
ATOM 632 N N . ALA A 1 87 ? 4.265 3.544 -7.452 1.00 91.50 87 ALA A N 1
ATOM 633 C CA . ALA A 1 87 ? 3.393 4.697 -7.647 1.00 91.50 87 ALA A CA 1
ATOM 634 C C . ALA A 1 87 ? 1.929 4.379 -7.315 1.00 91.50 87 ALA A C 1
ATOM 636 O O . ALA A 1 87 ? 1.293 5.121 -6.567 1.00 91.50 87 ALA A O 1
ATOM 637 N N . LEU A 1 88 ? 1.404 3.255 -7.815 1.00 93.19 88 LEU A N 1
ATOM 638 C CA . LEU A 1 88 ? 0.036 2.812 -7.521 1.00 93.19 88 LEU A CA 1
ATOM 639 C C . LEU A 1 88 ? -0.160 2.524 -6.025 1.00 93.19 88 LEU A C 1
ATOM 641 O O . LEU A 1 88 ? -1.193 2.882 -5.460 1.00 93.19 88 LEU A O 1
ATOM 645 N N . GLY A 1 89 ? 0.842 1.931 -5.367 1.00 90.19 89 GLY A N 1
ATOM 646 C CA . GLY A 1 89 ? 0.833 1.713 -3.921 1.00 90.19 89 GLY A CA 1
ATOM 647 C C . GLY A 1 89 ? 0.906 3.008 -3.112 1.00 90.19 89 GLY A C 1
ATOM 648 O O . GLY A 1 89 ? 0.230 3.128 -2.094 1.00 90.19 89 GLY A O 1
ATOM 649 N N . LEU A 1 90 ? 1.688 3.988 -3.569 1.00 85.88 90 LEU A N 1
ATOM 650 C CA . LEU A 1 90 ? 1.833 5.297 -2.929 1.00 85.88 90 LEU A CA 1
ATOM 651 C C . LEU A 1 90 ? 0.528 6.107 -2.961 1.00 85.88 90 LEU A C 1
ATOM 653 O O . LEU A 1 90 ? 0.239 6.824 -2.006 1.00 85.88 90 LEU A O 1
ATOM 657 N N . GLN A 1 91 ? -0.269 5.953 -4.022 1.00 81.81 91 GLN A N 1
ATOM 658 C CA . GLN A 1 91 ? -1.605 6.556 -4.130 1.00 81.81 91 GLN A CA 1
ATOM 659 C C . GLN A 1 91 ? -2.709 5.725 -3.470 1.00 81.81 91 GLN A C 1
ATOM 661 O O . GLN A 1 91 ? -3.868 6.128 -3.482 1.00 81.81 91 GLN A O 1
ATOM 666 N N . GLU A 1 92 ? -2.378 4.551 -2.925 1.00 85.00 92 GLU A N 1
ATOM 667 C CA . GLU A 1 92 ? -3.357 3.600 -2.390 1.00 85.00 92 GLU A CA 1
ATOM 668 C C . GLU A 1 92 ? -4.488 3.295 -3.390 1.00 85.00 92 GLU A C 1
ATOM 670 O O . GLU A 1 92 ? -5.653 3.167 -3.008 1.00 85.00 92 GLU A O 1
ATOM 675 N N . ALA A 1 93 ? -4.148 3.214 -4.681 1.00 86.31 93 ALA A N 1
ATOM 676 C CA . ALA A 1 93 ? -5.120 3.049 -5.752 1.00 86.31 93 ALA A CA 1
ATOM 677 C C . ALA A 1 93 ? -5.877 1.717 -5.592 1.00 86.31 93 ALA A C 1
ATOM 679 O O . ALA A 1 93 ? -5.291 0.636 -5.657 1.00 86.31 93 ALA A O 1
ATOM 680 N N . ASP A 1 94 ? -7.192 1.813 -5.368 1.00 88.25 94 ASP A N 1
ATOM 681 C CA . ASP A 1 94 ? -8.010 0.701 -4.865 1.00 88.25 94 ASP A CA 1
ATOM 682 C C . ASP A 1 94 ? -9.149 0.261 -5.802 1.00 88.25 94 ASP A C 1
ATOM 684 O O . ASP A 1 94 ? -10.161 -0.307 -5.382 1.00 88.25 94 ASP A O 1
ATOM 688 N N . ASP A 1 95 ? -9.026 0.539 -7.098 1.00 90.88 95 ASP A N 1
ATOM 689 C CA . ASP A 1 95 ? -9.996 0.065 -8.079 1.00 90.88 95 ASP A CA 1
ATOM 690 C C . ASP A 1 95 ? -9.698 -1.385 -8.527 1.00 90.88 95 ASP A C 1
ATOM 692 O O . ASP A 1 95 ? -8.556 -1.854 -8.447 1.00 90.88 95 ASP A O 1
ATOM 696 N N . PRO A 1 96 ? -10.708 -2.127 -9.026 1.00 93.50 96 PRO A N 1
ATOM 697 C CA . PRO A 1 96 ? -10.523 -3.518 -9.434 1.00 93.50 96 PRO A CA 1
ATOM 698 C C . PRO A 1 96 ? -9.428 -3.734 -10.487 1.00 93.50 96 PRO A C 1
ATOM 700 O O . PRO A 1 96 ? -8.727 -4.741 -10.418 1.00 93.50 96 PRO A O 1
ATOM 703 N N . ALA A 1 97 ? -9.265 -2.814 -11.445 1.00 93.75 97 ALA A N 1
ATOM 704 C CA . ALA A 1 97 ? -8.276 -2.972 -12.507 1.00 93.75 97 ALA A CA 1
ATOM 705 C C . ALA A 1 97 ? -6.853 -2.811 -11.960 1.00 93.75 97 ALA A C 1
ATOM 707 O O . ALA A 1 97 ? -5.978 -3.606 -12.304 1.00 93.75 97 ALA A O 1
ATOM 708 N N . THR A 1 98 ? -6.641 -1.846 -11.061 1.00 94.75 98 THR A N 1
ATOM 709 C CA . THR A 1 98 ? -5.365 -1.679 -10.354 1.00 94.75 98 THR A CA 1
ATOM 710 C C . THR A 1 98 ? -5.034 -2.901 -9.501 1.00 94.75 98 THR A C 1
ATOM 712 O O . THR A 1 98 ? -3.942 -3.458 -9.628 1.00 94.75 98 THR A O 1
ATOM 715 N N . ARG A 1 99 ? -5.983 -3.384 -8.688 1.00 96.00 99 ARG A N 1
ATOM 716 C CA . ARG A 1 99 ? -5.776 -4.580 -7.856 1.00 96.00 99 ARG A CA 1
ATOM 717 C C . ARG A 1 99 ? -5.413 -5.807 -8.691 1.00 96.00 99 ARG A C 1
ATOM 719 O O . ARG A 1 99 ? -4.509 -6.554 -8.329 1.00 96.00 99 ARG A O 1
ATOM 726 N N . ASP A 1 100 ? -6.092 -6.021 -9.815 1.00 97.56 100 ASP A N 1
ATOM 727 C CA . ASP A 1 100 ? -5.795 -7.148 -10.701 1.00 97.56 100 ASP A CA 1
ATOM 728 C C . ASP A 1 100 ? -4.420 -7.017 -11.365 1.00 97.56 100 ASP A C 1
ATOM 730 O O . ASP A 1 100 ? -3.679 -7.998 -11.419 1.00 97.56 100 ASP A O 1
ATOM 734 N N . ALA A 1 101 ? -4.038 -5.819 -11.811 1.00 97.56 101 ALA A N 1
ATOM 735 C CA . ALA A 1 101 ? -2.726 -5.572 -12.402 1.00 97.56 101 ALA A CA 1
ATOM 736 C C . ALA A 1 101 ? -1.575 -5.799 -11.404 1.00 97.56 101 ALA A C 1
ATOM 738 O O . ALA A 1 101 ? -0.590 -6.464 -11.740 1.00 97.56 101 ALA A O 1
ATOM 739 N N . LEU A 1 102 ? -1.726 -5.314 -10.166 1.00 98.12 102 LEU A N 1
ATOM 740 C CA . LEU A 1 102 ? -0.778 -5.556 -9.075 1.00 98.12 102 LEU A CA 1
ATOM 741 C C . LEU A 1 102 ? -0.740 -7.041 -8.685 1.00 98.12 102 LEU A C 1
ATOM 743 O O . LEU A 1 102 ? 0.333 -7.589 -8.459 1.00 98.12 102 LEU A O 1
ATOM 747 N N . ALA A 1 103 ? -1.880 -7.738 -8.670 1.00 98.25 103 ALA A N 1
ATOM 748 C CA . ALA A 1 103 ? -1.916 -9.158 -8.319 1.00 98.25 103 ALA A CA 1
ATOM 749 C C . ALA A 1 103 ? -1.114 -10.025 -9.297 1.00 98.25 103 ALA A C 1
ATOM 751 O O . ALA A 1 103 ? -0.450 -10.966 -8.871 1.00 98.25 103 ALA A O 1
ATOM 752 N N . VAL A 1 104 ? -1.099 -9.685 -10.592 1.00 98.12 104 VAL A N 1
ATOM 753 C CA . VAL A 1 104 ? -0.239 -10.367 -11.577 1.00 98.12 104 VAL A CA 1
ATOM 754 C C . VAL A 1 104 ? 1.251 -10.208 -11.233 1.00 98.12 104 VAL A C 1
ATOM 756 O O . VAL A 1 104 ? 2.054 -11.088 -11.538 1.00 98.12 104 VAL A O 1
ATOM 759 N N . ARG A 1 105 ? 1.638 -9.104 -10.585 1.00 98.25 105 ARG A N 1
ATOM 760 C CA . ARG A 1 105 ? 3.029 -8.808 -10.210 1.00 98.25 105 ARG A CA 1
ATOM 761 C C . ARG A 1 105 ? 3.493 -9.521 -8.939 1.00 98.25 105 ARG A C 1
ATOM 763 O O . ARG A 1 105 ? 4.693 -9.554 -8.687 1.00 98.25 105 ARG A O 1
ATOM 770 N N . LEU A 1 106 ? 2.603 -10.171 -8.187 1.00 97.38 106 LEU A N 1
ATOM 771 C CA . LEU A 1 106 ? 2.992 -11.007 -7.039 1.00 97.38 106 LEU A CA 1
ATOM 772 C C . LEU A 1 106 ? 3.910 -12.180 -7.432 1.00 97.38 106 LEU A C 1
ATOM 774 O O . LEU A 1 106 ? 4.651 -12.678 -6.590 1.00 97.38 106 LEU A O 1
ATOM 778 N N . ASP A 1 107 ? 3.914 -12.566 -8.710 1.00 95.62 107 ASP A N 1
ATOM 779 C CA . ASP A 1 107 ? 4.795 -13.589 -9.285 1.00 95.62 107 ASP A CA 1
ATOM 780 C C . ASP A 1 107 ? 5.845 -12.998 -10.253 1.00 95.62 107 ASP A C 1
ATOM 782 O O . ASP A 1 107 ? 6.404 -13.714 -11.089 1.00 95.62 107 ASP A O 1
ATOM 786 N N . ASP A 1 108 ? 6.118 -11.686 -10.191 1.00 97.62 108 ASP A N 1
ATOM 787 C CA . ASP A 1 108 ? 7.060 -11.037 -11.112 1.00 97.62 108 ASP A CA 1
ATOM 788 C C . ASP A 1 108 ? 8.478 -11.628 -10.971 1.00 97.62 108 ASP A C 1
ATOM 790 O O . ASP A 1 108 ? 8.923 -11.892 -9.847 1.00 97.62 108 ASP A O 1
ATOM 794 N N . PRO A 1 109 ? 9.223 -11.846 -12.076 1.00 95.62 109 PRO A N 1
ATOM 795 C CA . PRO A 1 109 ? 10.610 -12.305 -12.000 1.00 95.62 109 PRO A CA 1
ATOM 796 C C . PRO A 1 109 ? 11.537 -11.305 -11.296 1.00 95.62 109 PRO A C 1
ATOM 798 O O . PRO A 1 109 ? 12.544 -11.724 -10.722 1.00 95.62 109 PRO A O 1
ATOM 801 N N . HIS A 1 110 ? 11.216 -10.009 -11.326 1.00 95.25 110 HIS A N 1
ATOM 802 C CA . HIS A 1 110 ? 11.974 -8.968 -10.645 1.00 95.25 110 HIS A CA 1
ATOM 803 C C . HIS A 1 110 ? 11.524 -8.836 -9.181 1.00 95.25 110 HIS A C 1
ATOM 805 O O . HIS A 1 110 ? 10.335 -8.685 -8.896 1.00 95.25 110 HIS A O 1
ATOM 811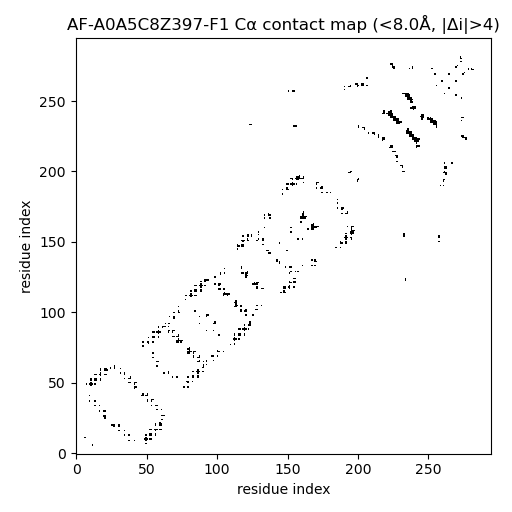 N N . LEU A 1 111 ? 12.472 -8.928 -8.240 1.00 92.69 111 LEU A N 1
ATOM 812 C CA . LEU A 1 111 ? 12.176 -8.943 -6.802 1.00 92.69 111 LEU A CA 1
ATOM 813 C C . LEU A 1 111 ? 11.519 -7.640 -6.332 1.00 92.69 111 LEU A C 1
ATOM 815 O O . LEU A 1 111 ? 10.507 -7.722 -5.639 1.00 92.69 111 LEU A O 1
ATOM 819 N N . ASP A 1 112 ? 12.049 -6.480 -6.726 1.00 93.50 112 ASP A N 1
ATOM 820 C CA . ASP A 1 112 ? 11.534 -5.184 -6.259 1.00 93.50 112 ASP A CA 1
ATOM 821 C C . ASP A 1 112 ? 10.095 -4.970 -6.737 1.00 93.50 112 ASP A C 1
ATOM 823 O O . ASP A 1 112 ? 9.205 -4.736 -5.923 1.00 93.50 112 ASP A O 1
ATOM 827 N N . THR A 1 113 ? 9.824 -5.247 -8.018 1.00 96.81 113 THR A N 1
ATOM 828 C CA . THR A 1 113 ? 8.476 -5.175 -8.603 1.00 96.81 113 THR A CA 1
ATOM 829 C C . THR A 1 113 ? 7.482 -6.058 -7.849 1.00 96.81 113 THR A C 1
ATOM 831 O O . THR A 1 113 ? 6.359 -5.642 -7.559 1.00 96.81 113 THR A O 1
ATOM 834 N N . ARG A 1 114 ? 7.893 -7.284 -7.505 1.00 96.69 114 ARG A N 1
ATOM 835 C CA . ARG A 1 114 ? 7.069 -8.209 -6.722 1.00 96.69 114 ARG A CA 1
ATOM 836 C C . ARG A 1 114 ? 6.784 -7.672 -5.321 1.00 96.69 114 ARG A C 1
ATOM 838 O O . ARG A 1 114 ? 5.660 -7.789 -4.835 1.00 96.69 114 ARG A O 1
ATOM 845 N N . CYS A 1 115 ? 7.788 -7.097 -4.668 1.00 95.12 115 CYS A N 1
ATOM 846 C CA . CYS A 1 115 ? 7.666 -6.528 -3.331 1.00 95.12 115 CYS A CA 1
ATOM 847 C C . CYS A 1 115 ? 6.808 -5.254 -3.302 1.00 95.12 115 CYS A C 1
ATOM 849 O O . CYS A 1 115 ? 5.990 -5.114 -2.393 1.00 95.12 115 CYS A O 1
ATOM 851 N N . GLU A 1 116 ? 6.925 -4.369 -4.292 1.00 96.56 116 GLU A N 1
ATOM 852 C CA . GLU A 1 116 ? 6.076 -3.177 -4.397 1.00 96.56 116 GLU A CA 1
ATOM 853 C C . GLU A 1 116 ? 4.617 -3.542 -4.649 1.00 96.56 116 GLU A C 1
ATOM 855 O O . GLU A 1 116 ? 3.720 -3.025 -3.982 1.00 96.56 116 GLU A O 1
ATOM 860 N N . ALA A 1 117 ? 4.363 -4.498 -5.546 1.00 97.81 117 ALA A N 1
ATOM 861 C CA . ALA A 1 117 ? 3.013 -4.991 -5.784 1.00 97.81 117 ALA A CA 1
ATOM 862 C C . ALA A 1 117 ? 2.394 -5.619 -4.528 1.00 97.81 117 ALA A C 1
ATOM 864 O O . ALA A 1 117 ? 1.233 -5.360 -4.203 1.00 97.81 117 ALA A O 1
ATOM 865 N N . LEU A 1 118 ? 3.187 -6.404 -3.792 1.00 97.75 118 LEU A N 1
ATOM 866 C CA . LEU A 1 118 ? 2.781 -6.986 -2.520 1.00 97.75 118 LEU A CA 1
ATOM 867 C C . LEU A 1 118 ? 2.410 -5.911 -1.492 1.00 97.75 118 LEU A C 1
ATOM 869 O O . LEU A 1 118 ? 1.342 -5.993 -0.884 1.00 97.75 118 LEU A O 1
ATOM 873 N N . ARG A 1 119 ? 3.260 -4.892 -1.319 1.00 95.69 119 ARG A N 1
ATOM 874 C CA . ARG A 1 119 ? 3.017 -3.784 -0.389 1.00 95.69 119 ARG A CA 1
ATOM 875 C C . ARG A 1 119 ? 1.777 -2.976 -0.780 1.00 95.69 119 ARG A C 1
ATOM 877 O O . ARG A 1 119 ? 0.959 -2.672 0.086 1.00 95.69 119 ARG A O 1
ATOM 884 N N . ALA A 1 120 ? 1.605 -2.668 -2.064 1.00 94.50 120 ALA A N 1
ATOM 885 C CA . ALA A 1 120 ? 0.455 -1.923 -2.575 1.00 94.50 120 ALA A CA 1
ATOM 886 C C . ALA A 1 120 ? -0.878 -2.654 -2.312 1.00 94.50 120 ALA A C 1
ATOM 888 O O . ALA A 1 120 ? -1.843 -2.061 -1.824 1.00 94.50 120 ALA A O 1
ATOM 889 N N . LEU A 1 121 ? -0.921 -3.965 -2.568 1.00 97.12 121 LEU A N 1
ATOM 890 C CA . LEU A 1 121 ? -2.093 -4.799 -2.286 1.00 97.12 121 LEU A CA 1
ATOM 891 C C . LEU A 1 121 ? -2.355 -4.952 -0.781 1.00 97.12 121 LEU A C 1
ATOM 893 O O . LEU A 1 121 ? -3.502 -4.886 -0.341 1.00 97.12 121 LEU A O 1
ATOM 897 N N . ALA A 1 122 ? -1.305 -5.093 0.029 1.00 95.31 122 ALA A N 1
ATOM 898 C CA . ALA A 1 122 ? -1.427 -5.136 1.483 1.00 95.31 122 ALA A CA 1
ATOM 899 C C . ALA A 1 122 ? -2.012 -3.833 2.055 1.00 95.31 122 ALA A C 1
ATOM 901 O O . ALA A 1 122 ? -2.912 -3.872 2.894 1.00 95.31 122 ALA A O 1
ATOM 902 N N . ALA A 1 123 ? -1.561 -2.675 1.563 1.00 90.38 123 ALA A N 1
ATOM 903 C CA . ALA A 1 123 ? -2.032 -1.362 2.007 1.00 90.38 123 ALA A CA 1
ATOM 904 C C . ALA A 1 123 ? -3.531 -1.132 1.744 1.00 90.38 123 ALA A C 1
ATOM 906 O O . ALA A 1 123 ? -4.182 -0.385 2.486 1.00 90.38 123 ALA A O 1
ATOM 907 N N . THR A 1 124 ? -4.078 -1.777 0.713 1.00 89.06 124 THR A N 1
ATOM 908 C CA . THR A 1 124 ? -5.498 -1.723 0.342 1.00 89.06 124 THR A CA 1
ATOM 909 C C . THR A 1 124 ? -6.329 -2.870 0.931 1.00 89.06 124 THR A C 1
ATOM 911 O O . THR A 1 124 ? -7.554 -2.885 0.788 1.00 89.06 124 THR A O 1
ATOM 914 N N . GLY A 1 125 ? -5.693 -3.807 1.642 1.00 89.88 125 GLY A N 1
ATOM 915 C CA . GLY A 1 125 ? -6.352 -4.959 2.256 1.00 89.88 125 GLY A CA 1
ATOM 916 C C . GLY A 1 125 ? -6.789 -6.033 1.256 1.00 89.88 125 GLY A C 1
ATOM 917 O O . GLY A 1 125 ? -7.721 -6.787 1.542 1.00 89.88 125 GLY A O 1
ATOM 918 N N . ASP A 1 126 ? -6.162 -6.110 0.079 1.00 94.56 126 ASP A N 1
ATOM 919 C CA . ASP A 1 126 ? -6.428 -7.190 -0.869 1.00 94.56 126 ASP A CA 1
ATOM 920 C C . ASP A 1 126 ? -5.882 -8.517 -0.323 1.00 94.56 126 ASP A C 1
ATOM 922 O O . ASP A 1 126 ? -4.683 -8.686 -0.096 1.00 94.56 126 ASP A O 1
ATOM 926 N N . VAL A 1 127 ? -6.781 -9.485 -0.132 1.00 90.56 127 VAL A N 1
ATOM 927 C CA . VAL A 1 127 ? -6.473 -10.783 0.486 1.00 90.56 127 VAL A CA 1
ATOM 928 C C . VAL A 1 127 ? -5.388 -11.570 -0.256 1.00 90.56 127 VAL A C 1
ATOM 930 O O . VAL A 1 127 ? -4.688 -12.369 0.360 1.00 90.56 127 VAL A O 1
ATOM 933 N N . ARG A 1 128 ? -5.186 -11.327 -1.559 1.00 95.94 128 ARG A N 1
ATOM 934 C CA . ARG A 1 128 ? -4.143 -12.004 -2.350 1.00 95.94 128 ARG A CA 1
ATOM 935 C C . ARG A 1 128 ? -2.732 -11.682 -1.852 1.00 95.94 128 ARG A C 1
ATOM 937 O O . ARG A 1 128 ? -1.833 -12.505 -2.018 1.00 95.94 128 ARG A O 1
ATOM 944 N N . ALA A 1 129 ? -2.536 -10.521 -1.221 1.00 96.31 129 ALA A N 1
ATOM 945 C CA . ALA A 1 129 ? -1.258 -10.160 -0.616 1.00 96.31 129 ALA A CA 1
ATOM 946 C C . ALA A 1 129 ? -0.886 -11.090 0.545 1.00 96.31 129 ALA A C 1
ATOM 948 O O . ALA A 1 129 ? 0.288 -11.407 0.708 1.00 96.31 129 ALA A O 1
ATOM 949 N N . LEU A 1 130 ? -1.863 -11.564 1.327 1.00 94.00 130 LEU A N 1
ATOM 950 C CA . LEU A 1 130 ? -1.595 -12.441 2.467 1.00 94.00 130 LEU A CA 1
ATOM 951 C C . LEU A 1 130 ? -0.988 -13.771 2.014 1.00 94.00 130 LEU A C 1
ATOM 953 O O . LEU A 1 130 ? 0.067 -14.160 2.511 1.00 94.00 130 LEU A O 1
ATOM 957 N N . ASP A 1 131 ? -1.605 -14.429 1.031 1.00 91.38 131 ASP A N 1
ATOM 958 C CA . ASP A 1 131 ? -1.115 -15.706 0.500 1.00 91.38 131 ASP A CA 1
ATOM 959 C C . ASP A 1 131 ? 0.302 -15.566 -0.083 1.00 91.38 131 ASP A C 1
ATOM 961 O O . ASP A 1 131 ? 1.187 -16.383 0.193 1.00 91.38 131 ASP A O 1
ATOM 965 N N . ALA A 1 132 ? 0.541 -14.498 -0.852 1.00 93.12 132 ALA A N 1
ATOM 966 C CA . ALA A 1 132 ? 1.848 -14.215 -1.438 1.00 93.12 132 ALA A CA 1
ATOM 967 C C . ALA A 1 132 ? 2.912 -13.900 -0.375 1.00 93.12 132 ALA A C 1
ATOM 969 O O . ALA A 1 132 ? 4.041 -14.387 -0.469 1.00 93.12 132 ALA A O 1
ATOM 970 N N . LEU A 1 133 ? 2.558 -13.133 0.661 1.00 93.44 133 LEU A N 1
ATOM 971 C CA . LEU A 1 133 ? 3.449 -12.833 1.778 1.00 93.44 133 LEU A CA 1
ATOM 972 C C . LEU A 1 133 ? 3.800 -14.099 2.561 1.00 93.44 133 LEU A C 1
ATOM 974 O O . LEU A 1 133 ? 4.976 -14.343 2.823 1.00 93.44 133 LEU A O 1
ATOM 978 N N . VAL A 1 134 ? 2.811 -14.930 2.901 1.00 90.00 134 VAL A N 1
ATOM 979 C CA . VAL A 1 134 ? 3.041 -16.202 3.600 1.00 90.00 134 VAL A CA 1
ATOM 980 C C . VAL A 1 134 ? 4.005 -17.074 2.804 1.00 90.00 134 VAL A C 1
ATOM 982 O O . VAL A 1 134 ? 4.957 -17.602 3.380 1.00 90.00 134 VAL A O 1
ATOM 985 N N . LEU A 1 135 ? 3.819 -17.188 1.486 1.00 86.69 135 LEU A N 1
ATOM 986 C CA . LEU A 1 135 ? 4.731 -17.937 0.624 1.00 86.69 135 LEU A CA 1
ATOM 987 C C . LEU A 1 135 ? 6.150 -17.351 0.647 1.00 86.69 135 LEU A C 1
ATOM 989 O O . LEU A 1 135 ? 7.116 -18.095 0.834 1.00 86.69 135 LEU A O 1
ATOM 993 N N . ALA A 1 136 ? 6.277 -16.032 0.495 1.00 86.06 136 ALA A N 1
ATOM 994 C CA . ALA A 1 136 ? 7.563 -15.345 0.468 1.00 86.06 136 ALA A CA 1
ATOM 995 C C . ALA A 1 136 ? 8.335 -15.497 1.787 1.00 86.06 136 ALA A C 1
ATOM 997 O O . ALA A 1 136 ? 9.535 -15.773 1.778 1.00 86.06 136 ALA A O 1
ATOM 998 N N . LEU A 1 137 ? 7.639 -15.391 2.920 1.00 85.50 137 LEU A N 1
ATOM 999 C CA . LEU A 1 137 ? 8.240 -15.534 4.240 1.00 85.50 137 LEU A CA 1
ATOM 1000 C C . LEU A 1 137 ? 8.435 -16.995 4.665 1.00 85.50 137 LEU A C 1
ATOM 1002 O O . LEU A 1 137 ? 9.086 -17.223 5.679 1.00 85.50 137 LEU A O 1
ATOM 1006 N N . SER A 1 138 ? 7.903 -17.983 3.935 1.00 79.50 138 SER A N 1
ATOM 1007 C CA . SER A 1 138 ? 8.003 -19.423 4.256 1.00 79.50 138 SER A CA 1
ATOM 1008 C C . SER A 1 138 ? 9.044 -20.180 3.418 1.00 79.50 138 SER A C 1
ATOM 1010 O O . SER A 1 138 ? 9.086 -21.411 3.445 1.00 79.50 138 SER A O 1
ATOM 1012 N N . GLY A 1 139 ? 9.894 -19.469 2.669 1.00 71.19 139 GLY A N 1
ATOM 1013 C CA . GLY A 1 139 ? 10.939 -20.068 1.834 1.00 71.19 139 GLY A CA 1
ATOM 1014 C C . GLY A 1 139 ? 11.992 -20.893 2.606 1.00 71.19 139 GLY A C 1
ATOM 1015 O O . GLY A 1 139 ? 12.085 -20.809 3.837 1.00 71.19 139 GLY A O 1
ATOM 1016 N N . PRO A 1 140 ? 12.803 -21.706 1.896 1.00 66.75 140 PRO A N 1
ATOM 1017 C CA . PRO A 1 140 ? 13.923 -22.435 2.491 1.00 66.75 140 PRO A CA 1
ATOM 1018 C C . PRO A 1 140 ? 15.020 -21.476 2.978 1.00 66.75 140 PRO A C 1
ATOM 1020 O O . PRO A 1 140 ? 15.275 -20.451 2.355 1.00 66.75 140 PRO A O 1
ATOM 1023 N N . GLU A 1 141 ? 15.690 -21.832 4.075 1.00 62.44 141 GLU A N 1
ATOM 1024 C CA . GLU A 1 141 ? 16.746 -21.007 4.677 1.00 62.44 141 GLU A CA 1
ATOM 1025 C C . GLU A 1 141 ? 18.023 -20.933 3.809 1.00 62.44 141 GLU A C 1
ATOM 1027 O O . GLU A 1 141 ? 18.460 -21.970 3.289 1.00 62.44 141 GLU A O 1
ATOM 1032 N N . PRO A 1 142 ? 18.683 -19.759 3.712 1.00 64.81 142 PRO A N 1
ATOM 1033 C CA . PRO A 1 142 ? 18.284 -18.474 4.296 1.00 64.81 142 PRO A CA 1
ATOM 1034 C C . PRO A 1 142 ? 17.138 -17.813 3.515 1.00 64.81 142 PRO A C 1
ATOM 1036 O O . PRO A 1 142 ? 17.212 -17.685 2.293 1.00 64.81 142 PRO A O 1
ATOM 1039 N N . VAL A 1 143 ? 16.098 -17.357 4.219 1.00 72.06 143 VAL A N 1
ATOM 1040 C CA . VAL A 1 143 ? 15.012 -16.587 3.590 1.00 72.06 143 VAL A CA 1
ATOM 1041 C C . VAL A 1 143 ? 15.472 -15.148 3.370 1.00 72.06 143 VAL A C 1
ATOM 1043 O O . VAL A 1 143 ? 15.809 -14.449 4.321 1.00 72.06 143 VAL A O 1
ATOM 1046 N N . THR A 1 144 ? 15.480 -14.687 2.119 1.00 77.50 144 THR A N 1
ATOM 1047 C CA . THR A 1 144 ? 15.685 -13.266 1.810 1.00 77.50 144 THR A CA 1
ATOM 1048 C C . THR A 1 144 ? 14.380 -12.519 2.040 1.00 77.50 144 THR A C 1
ATOM 1050 O O . THR A 1 144 ? 13.418 -12.728 1.302 1.00 77.50 144 THR A O 1
ATOM 1053 N N . VAL A 1 145 ? 14.365 -11.659 3.056 1.00 84.00 145 VAL A N 1
ATOM 1054 C CA . VAL A 1 145 ? 13.221 -10.811 3.395 1.00 84.00 145 VAL A CA 1
ATOM 1055 C C . VAL A 1 145 ? 13.586 -9.353 3.154 1.00 84.00 145 VAL A C 1
ATOM 1057 O O . VAL A 1 145 ? 14.678 -8.918 3.512 1.00 84.00 145 VAL A O 1
ATOM 1060 N N . THR A 1 146 ? 12.684 -8.608 2.527 1.00 88.62 146 THR A N 1
ATOM 1061 C CA . THR A 1 146 ? 12.835 -7.176 2.258 1.00 88.62 146 THR A CA 1
ATOM 1062 C C . THR A 1 146 ? 12.011 -6.349 3.241 1.00 88.62 146 THR A C 1
ATOM 1064 O O . THR A 1 146 ? 11.028 -6.830 3.808 1.00 88.62 146 THR A O 1
ATOM 1067 N N . GLN A 1 147 ? 12.366 -5.073 3.408 1.00 88.00 147 GLN A N 1
ATOM 1068 C CA . GLN A 1 147 ? 11.587 -4.138 4.221 1.00 88.00 147 GLN A CA 1
ATOM 1069 C C . GLN A 1 147 ? 10.132 -4.039 3.730 1.00 88.00 147 GLN A C 1
ATOM 1071 O O . GLN A 1 147 ? 9.209 -4.109 4.534 1.00 88.00 147 GLN A O 1
ATOM 1076 N N . LEU A 1 148 ? 9.913 -4.001 2.411 1.00 90.88 148 LEU A N 1
ATOM 1077 C CA . LEU A 1 148 ? 8.576 -3.943 1.803 1.00 90.88 148 LEU A CA 1
ATOM 1078 C C . LEU A 1 148 ? 7.693 -5.146 2.180 1.00 90.88 148 LEU A C 1
ATOM 1080 O O . LEU A 1 148 ? 6.481 -5.005 2.326 1.00 90.88 148 LEU A O 1
ATOM 1084 N N . GLN A 1 149 ? 8.276 -6.335 2.369 1.00 93.19 149 GLN A N 1
ATOM 1085 C CA . GLN A 1 149 ? 7.533 -7.510 2.842 1.00 93.19 149 GLN A CA 1
ATOM 1086 C C . GLN A 1 149 ? 7.113 -7.370 4.312 1.00 93.19 149 GLN A C 1
ATOM 1088 O O . GLN A 1 149 ? 6.020 -7.796 4.681 1.00 93.19 149 GLN A O 1
ATOM 1093 N N . LEU A 1 150 ? 7.948 -6.749 5.148 1.00 92.12 150 LEU A N 1
ATOM 1094 C CA . LEU A 1 150 ? 7.622 -6.463 6.549 1.00 92.12 150 LEU A CA 1
ATOM 1095 C C . LEU A 1 150 ? 6.575 -5.350 6.668 1.00 92.12 150 LEU A C 1
ATOM 1097 O O . LEU A 1 150 ? 5.640 -5.466 7.458 1.00 92.12 150 LEU A O 1
ATOM 1101 N N . GLU A 1 151 ? 6.671 -4.317 5.833 1.00 91.81 151 GLU A N 1
ATOM 1102 C CA . GLU A 1 151 ? 5.645 -3.279 5.709 1.00 91.81 151 GLU A CA 1
ATOM 1103 C C . GLU A 1 151 ? 4.309 -3.869 5.244 1.00 91.81 151 GLU A C 1
ATOM 1105 O O . GLU A 1 151 ? 3.265 -3.542 5.806 1.00 91.81 151 GLU A O 1
ATOM 1110 N N . ALA A 1 152 ? 4.326 -4.794 4.276 1.00 94.00 152 ALA A N 1
ATOM 1111 C CA . ALA A 1 152 ? 3.130 -5.514 3.849 1.00 94.00 152 ALA A CA 1
ATOM 1112 C C . ALA A 1 152 ? 2.515 -6.330 4.999 1.00 94.00 152 ALA A C 1
ATOM 1114 O O . ALA A 1 152 ? 1.299 -6.302 5.192 1.00 94.00 152 ALA A O 1
ATOM 1115 N N . ALA A 1 153 ? 3.340 -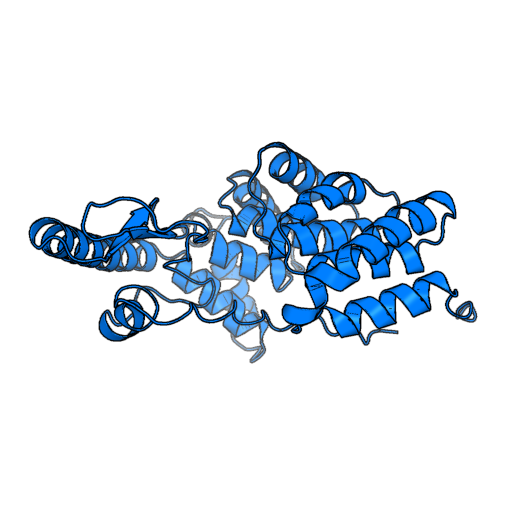7.005 5.807 1.00 94.06 153 ALA A N 1
ATOM 1116 C CA . ALA A 1 153 ? 2.883 -7.722 6.997 1.00 94.06 153 ALA A CA 1
ATOM 1117 C C . ALA A 1 153 ? 2.213 -6.778 8.012 1.00 94.06 153 ALA A C 1
ATOM 1119 O O . ALA A 1 153 ? 1.114 -7.053 8.496 1.00 94.06 153 ALA A O 1
ATOM 1120 N N . ALA A 1 154 ? 2.842 -5.635 8.293 1.00 92.31 154 ALA A N 1
ATOM 1121 C CA . ALA A 1 154 ? 2.304 -4.607 9.177 1.00 92.31 154 ALA A CA 1
ATOM 1122 C C . ALA A 1 154 ? 0.987 -4.008 8.647 1.00 92.31 154 ALA A C 1
ATOM 1124 O O . ALA A 1 154 ? 0.054 -3.785 9.425 1.00 92.31 154 ALA A O 1
ATOM 1125 N N . ALA A 1 155 ? 0.892 -3.765 7.339 1.00 92.50 155 ALA A N 1
ATOM 1126 C CA . ALA A 1 155 ? -0.300 -3.227 6.692 1.00 92.50 155 ALA A CA 1
ATOM 1127 C C . ALA A 1 155 ? -1.477 -4.215 6.720 1.00 92.50 155 ALA A C 1
ATOM 1129 O O . ALA A 1 155 ? -2.592 -3.804 7.041 1.00 92.50 155 ALA A O 1
ATOM 1130 N N . LEU A 1 156 ? -1.222 -5.503 6.453 1.00 93.50 156 LEU A N 1
ATOM 1131 C CA . LEU A 1 156 ? -2.223 -6.570 6.557 1.00 93.50 156 LEU A CA 1
ATOM 1132 C C . LEU A 1 156 ? -2.686 -6.785 7.999 1.00 93.50 156 LEU A C 1
ATOM 1134 O O . LEU A 1 156 ? -3.872 -7.017 8.224 1.00 93.50 156 LEU A O 1
ATOM 1138 N N . ALA A 1 157 ? -1.756 -6.705 8.959 1.00 93.06 157 ALA A N 1
ATOM 1139 C CA . ALA A 1 157 ? -2.004 -6.941 10.380 1.00 93.06 157 ALA A CA 1
ATOM 1140 C C . ALA A 1 157 ? -2.770 -8.255 10.648 1.00 93.06 157 ALA A C 1
ATOM 1142 O O . ALA A 1 157 ? -3.620 -8.312 11.541 1.00 93.06 157 ALA A O 1
ATOM 1143 N N . ASP A 1 158 ? -2.492 -9.296 9.855 1.00 92.25 158 ASP A N 1
ATOM 1144 C CA . ASP A 1 158 ? -3.230 -10.557 9.902 1.00 92.25 158 ASP A CA 1
ATOM 1145 C C . ASP A 1 158 ? -2.670 -11.490 10.995 1.00 92.25 158 ASP A C 1
ATOM 1147 O O . ASP A 1 158 ? -1.473 -11.805 10.977 1.00 92.25 158 ASP A O 1
ATOM 1151 N N . PRO A 1 159 ? -3.507 -11.972 11.936 1.00 89.62 159 PRO A N 1
ATOM 1152 C CA . PRO A 1 159 ? -3.083 -12.904 12.977 1.00 89.62 159 PRO A CA 1
ATOM 1153 C C . PRO A 1 159 ? -2.422 -14.180 12.467 1.00 89.62 159 PRO A C 1
ATOM 1155 O O . PRO A 1 159 ? -1.548 -14.712 13.150 1.00 89.62 159 PRO A O 1
ATOM 1158 N N . SER A 1 160 ? -2.746 -14.650 11.259 1.00 86.81 160 SER A N 1
ATOM 1159 C CA . SER A 1 160 ? -2.142 -15.862 10.702 1.00 86.81 160 SER A CA 1
ATOM 1160 C C . SER A 1 160 ? -0.628 -15.747 10.493 1.00 86.81 160 SER A C 1
ATOM 1162 O O . SER A 1 160 ? 0.032 -16.762 10.304 1.00 86.81 160 SER A O 1
ATOM 1164 N N . LEU A 1 161 ? -0.065 -14.531 10.495 1.00 88.31 161 LEU A N 1
ATOM 1165 C CA . LEU A 1 161 ? 1.376 -14.288 10.359 1.00 88.31 161 LEU A CA 1
ATOM 1166 C C . LEU A 1 161 ? 2.155 -14.494 11.671 1.00 88.31 161 LEU A C 1
ATOM 1168 O O . LEU A 1 161 ? 3.389 -14.553 11.649 1.00 88.31 161 LEU A O 1
ATOM 1172 N N . VAL A 1 162 ? 1.445 -14.589 12.801 1.00 85.31 162 VAL A N 1
ATOM 1173 C CA . VAL A 1 162 ? 1.999 -14.820 14.149 1.00 85.31 162 VAL A CA 1
ATOM 1174 C C . VAL A 1 162 ? 1.369 -16.013 14.865 1.00 85.31 162 VAL A C 1
ATOM 1176 O O . VAL A 1 162 ? 1.848 -16.409 15.924 1.00 85.31 162 VAL A O 1
ATOM 1179 N N . GLU A 1 163 ? 0.286 -16.582 14.334 1.00 77.00 163 GLU A N 1
ATOM 1180 C CA . GLU A 1 163 ? -0.335 -17.760 14.922 1.00 77.00 163 GLU A CA 1
ATOM 1181 C C . GLU A 1 163 ? 0.577 -18.997 14.804 1.00 77.00 163 GLU A C 1
ATOM 1183 O O . GLU A 1 163 ? 1.133 -19.264 13.736 1.00 77.00 163 GLU A O 1
ATOM 1188 N N . PRO A 1 164 ? 0.683 -19.804 15.876 1.00 59.66 164 PRO A N 1
ATOM 1189 C CA . PRO A 1 164 ? 1.496 -21.011 15.924 1.00 59.66 164 PRO A CA 1
ATOM 1190 C C . PRO A 1 164 ? 0.869 -22.149 15.114 1.00 59.66 164 PRO A C 1
ATOM 1192 O O . PRO A 1 164 ? 0.340 -23.121 15.659 1.00 59.66 164 PRO A O 1
ATOM 1195 N N . LEU A 1 165 ? 0.893 -22.038 13.790 1.00 52.47 165 LEU A N 1
ATOM 1196 C CA . LEU A 1 165 ? 0.463 -23.088 12.873 1.00 52.47 165 LEU A CA 1
ATOM 1197 C C . LEU A 1 165 ? 1.688 -23.712 12.224 1.00 52.47 165 LEU A C 1
ATOM 1199 O O . LEU A 1 165 ? 1.920 -23.446 11.056 1.00 52.47 165 LEU A O 1
ATOM 1203 N N . GLU A 1 166 ? 2.485 -24.518 12.944 1.00 48.78 166 GLU A N 1
ATOM 1204 C CA . GLU A 1 166 ? 3.693 -25.133 12.362 1.00 48.78 166 GLU A CA 1
ATOM 1205 C C . GLU A 1 166 ? 3.425 -25.662 10.935 1.00 48.78 166 GLU A C 1
ATOM 1207 O O . GLU A 1 166 ? 2.523 -26.488 10.743 1.00 48.78 166 GLU A O 1
ATOM 1212 N N . PRO A 1 167 ? 4.188 -25.195 9.926 1.00 54.31 167 PRO A N 1
ATOM 1213 C CA . PRO A 1 167 ? 5.435 -24.414 10.019 1.00 54.31 167 PRO A CA 1
ATOM 1214 C C . PRO A 1 167 ? 5.304 -22.865 9.956 1.00 54.31 167 PRO A C 1
ATOM 1216 O O . PRO A 1 167 ? 6.311 -22.178 9.817 1.00 54.31 167 PRO A O 1
ATOM 1219 N N . LEU A 1 168 ? 4.100 -22.304 10.021 1.00 56.22 168 LEU A N 1
ATOM 1220 C CA . LEU A 1 168 ? 3.716 -20.943 9.620 1.00 56.22 168 LEU A CA 1
ATOM 1221 C C . LEU A 1 168 ? 3.751 -19.884 10.744 1.00 56.22 168 LEU A C 1
ATOM 1223 O O . LEU A 1 168 ? 2.827 -19.090 10.856 1.00 56.22 168 LEU A O 1
ATOM 1227 N N . GLU A 1 169 ? 4.844 -19.786 11.506 1.00 69.31 169 GLU A N 1
ATOM 1228 C CA . GLU A 1 169 ? 5.153 -18.573 12.299 1.00 69.31 169 GLU A CA 1
ATOM 1229 C C . GLU A 1 169 ? 6.247 -17.733 11.600 1.00 69.31 169 GLU A C 1
ATOM 1231 O O . GLU A 1 169 ? 7.368 -17.613 12.116 1.00 69.31 169 GLU A O 1
ATOM 1236 N N . PRO A 1 170 ? 6.012 -17.193 10.386 1.00 76.44 170 PRO A N 1
ATOM 1237 C CA . PRO A 1 170 ? 7.075 -16.583 9.596 1.00 76.44 170 PRO A CA 1
ATOM 1238 C C . PRO A 1 170 ? 7.734 -15.397 10.307 1.00 76.44 170 PRO A C 1
ATOM 1240 O O . PRO A 1 170 ? 8.962 -15.318 10.332 1.00 76.44 170 PRO A O 1
ATOM 1243 N N . LEU A 1 171 ? 6.949 -14.511 10.931 1.00 78.38 171 LEU A N 1
ATOM 1244 C CA . LEU A 1 171 ? 7.484 -13.323 11.601 1.00 78.38 171 LEU A CA 1
ATOM 1245 C C . LEU A 1 171 ? 8.222 -13.667 12.902 1.00 78.38 171 LEU A C 1
ATOM 1247 O O . LEU A 1 171 ? 9.307 -13.143 13.143 1.00 78.38 171 LEU A O 1
ATOM 1251 N N . GLU A 1 172 ? 7.685 -14.571 13.731 1.00 80.31 172 GLU A N 1
ATOM 1252 C CA . GLU A 1 172 ? 8.351 -14.958 14.986 1.00 80.31 172 GLU A CA 1
ATOM 1253 C C . GLU A 1 172 ? 9.648 -15.734 14.727 1.00 80.31 172 GLU A C 1
ATOM 1255 O O . GLU A 1 172 ? 10.611 -15.634 15.493 1.00 80.31 172 GLU A O 1
ATOM 1260 N N . ARG A 1 173 ? 9.707 -16.496 13.627 1.00 79.19 173 ARG A N 1
ATOM 1261 C CA . ARG A 1 173 ? 10.944 -17.130 13.163 1.00 79.19 173 ARG A CA 1
ATOM 1262 C C . ARG A 1 173 ? 12.004 -16.092 12.792 1.00 79.19 173 ARG A C 1
ATOM 1264 O O . ARG A 1 173 ? 13.138 -16.234 13.248 1.00 79.19 173 ARG A O 1
ATOM 1271 N N . LEU A 1 174 ? 11.647 -15.069 12.011 1.00 78.00 174 LEU A N 1
ATOM 1272 C CA . LEU A 1 174 ? 12.570 -13.997 11.611 1.00 78.00 174 LEU A CA 1
ATOM 1273 C C . LEU A 1 174 ? 13.077 -13.215 12.824 1.00 78.00 174 LEU A C 1
ATOM 1275 O O . LEU A 1 174 ? 14.284 -13.070 12.990 1.00 78.00 174 LEU A O 1
ATOM 1279 N N . ALA A 1 175 ? 12.177 -12.826 13.730 1.00 78.50 175 ALA A N 1
ATOM 1280 C CA . ALA A 1 175 ? 12.538 -12.110 14.953 1.00 78.50 175 ALA A CA 1
ATOM 1281 C C . ALA A 1 175 ? 13.549 -12.880 15.816 1.00 78.50 175 ALA A C 1
ATOM 1283 O O . ALA A 1 175 ? 14.462 -12.289 16.382 1.00 78.50 175 ALA A O 1
ATOM 1284 N N . ARG A 1 176 ? 13.431 -14.214 15.901 1.00 78.62 176 ARG A N 1
ATOM 1285 C CA . ARG A 1 176 ? 14.419 -15.052 16.603 1.00 78.62 176 ARG A CA 1
ATOM 1286 C C . ARG A 1 176 ? 15.770 -15.103 15.893 1.00 78.62 176 ARG A C 1
ATOM 1288 O O . ARG A 1 176 ? 16.786 -15.216 16.571 1.00 78.62 176 ARG A O 1
ATOM 1295 N N . GLY A 1 177 ? 15.774 -15.080 14.561 1.00 71.25 177 GLY A N 1
ATOM 1296 C CA . GLY A 1 177 ? 16.992 -15.091 13.752 1.00 71.25 177 GLY A CA 1
ATOM 1297 C C . GLY A 1 177 ? 17.773 -13.779 13.824 1.00 71.25 177 GLY A C 1
ATOM 1298 O O . GLY A 1 177 ? 18.997 -13.823 13.825 1.00 71.25 177 GLY A O 1
ATOM 1299 N N . TRP A 1 178 ? 17.070 -12.648 13.926 1.00 75.19 178 TRP A N 1
ATOM 1300 C CA . TRP A 1 178 ? 17.646 -11.295 13.897 1.00 75.19 178 TRP A CA 1
ATOM 1301 C C . TRP A 1 178 ? 17.740 -10.626 15.270 1.00 75.19 178 TRP A C 1
ATOM 1303 O O . TRP A 1 178 ? 18.125 -9.470 1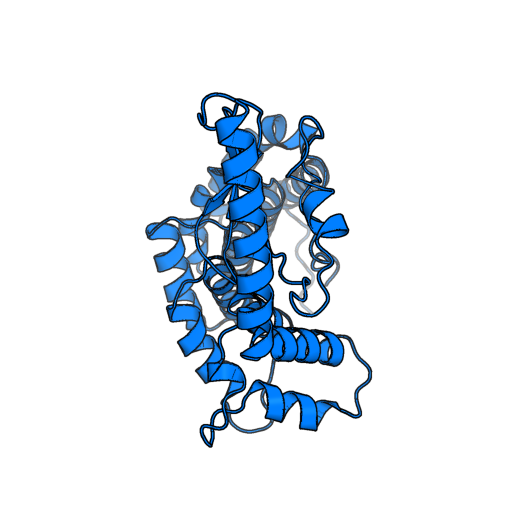5.367 1.00 75.19 178 TRP A O 1
ATOM 1313 N N . ALA A 1 179 ? 17.421 -11.335 16.355 1.00 64.88 179 ALA A N 1
ATOM 1314 C CA . ALA A 1 179 ? 17.398 -10.764 17.706 1.00 64.88 179 ALA A CA 1
ATOM 1315 C C . ALA A 1 179 ? 18.728 -10.111 18.148 1.00 64.88 179 ALA A C 1
ATOM 1317 O O . ALA A 1 179 ? 18.722 -9.274 19.052 1.00 64.88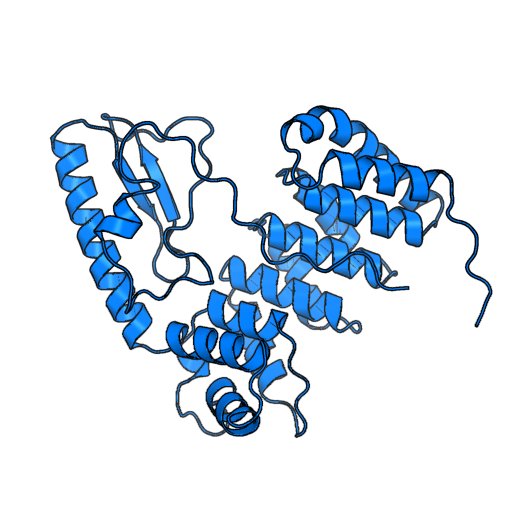 179 ALA A O 1
ATOM 1318 N N . ASP A 1 180 ? 19.850 -10.494 17.530 1.00 68.12 180 ASP A N 1
ATOM 1319 C CA . ASP A 1 180 ? 21.185 -9.950 17.806 1.00 68.12 180 ASP A CA 1
ATOM 1320 C C . ASP A 1 180 ? 21.627 -8.861 16.796 1.00 68.12 180 ASP A C 1
ATOM 1322 O O . ASP A 1 180 ? 22.654 -8.207 17.008 1.00 68.12 180 ASP A O 1
ATOM 1326 N N . ASP A 1 181 ? 20.843 -8.625 15.739 1.00 62.31 181 ASP A N 1
ATOM 1327 C CA . ASP A 1 181 ? 21.108 -7.667 14.666 1.00 62.31 181 ASP A CA 1
ATOM 1328 C C . ASP A 1 181 ? 20.336 -6.365 14.961 1.00 62.31 181 ASP A C 1
ATOM 1330 O O . ASP A 1 181 ? 19.149 -6.222 14.686 1.00 62.31 181 ASP A O 1
ATOM 1334 N N . ALA A 1 182 ? 20.983 -5.398 15.616 1.00 63.94 182 ALA A N 1
ATOM 1335 C CA . ALA A 1 182 ? 20.361 -4.108 15.943 1.00 63.94 182 ALA A CA 1
ATOM 1336 C C . ALA A 1 182 ? 20.310 -3.172 14.715 1.00 63.94 182 ALA A C 1
ATOM 1338 O O . ALA A 1 182 ? 21.033 -2.173 14.667 1.00 63.94 182 ALA A O 1
ATOM 1339 N N . ASP A 1 183 ? 19.487 -3.510 13.722 1.00 74.69 183 ASP A N 1
ATOM 1340 C CA . ASP A 1 183 ? 19.265 -2.737 12.497 1.00 74.69 183 ASP A CA 1
ATOM 1341 C C . ASP A 1 183 ? 17.775 -2.40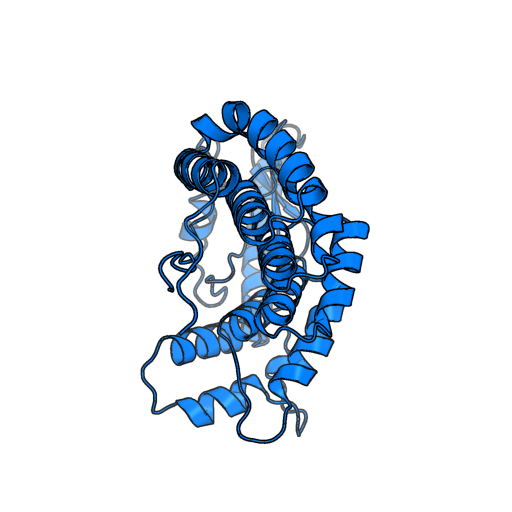3 12.252 1.00 74.69 183 ASP A C 1
ATOM 1343 O O . ASP A 1 183 ? 16.896 -2.716 13.057 1.00 74.69 183 ASP A O 1
ATOM 1347 N N . GLU A 1 184 ? 17.495 -1.707 11.146 1.00 66.25 184 GLU A N 1
ATOM 1348 C CA . GLU A 1 184 ? 16.147 -1.270 10.752 1.00 66.25 184 GLU A CA 1
ATOM 1349 C C . GLU A 1 184 ? 15.171 -2.430 10.490 1.00 66.25 184 GLU A C 1
ATOM 1351 O O . GLU A 1 184 ? 13.957 -2.274 10.651 1.00 66.25 184 GLU A O 1
ATOM 1356 N N . PHE A 1 185 ? 15.684 -3.614 10.144 1.00 74.81 185 PHE A N 1
ATOM 1357 C CA . PHE A 1 185 ? 14.860 -4.796 9.919 1.00 74.81 185 PHE A CA 1
ATOM 1358 C C . PHE A 1 185 ? 14.289 -5.328 11.232 1.00 74.81 185 PHE A C 1
ATOM 1360 O O . PHE A 1 185 ? 13.143 -5.784 11.253 1.00 74.81 185 PHE A O 1
ATOM 1367 N N . THR A 1 186 ? 15.031 -5.205 12.335 1.00 78.94 186 THR A N 1
ATOM 1368 C CA . THR A 1 186 ? 14.540 -5.565 13.670 1.00 78.94 186 THR A CA 1
ATOM 1369 C C . THR A 1 186 ? 13.337 -4.715 14.075 1.00 78.94 186 THR A C 1
ATOM 1371 O O . THR A 1 186 ? 12.322 -5.276 14.488 1.00 78.94 186 THR A O 1
ATOM 1374 N N . ASP A 1 187 ? 13.378 -3.394 13.869 1.00 82.31 187 ASP A N 1
ATOM 1375 C CA . ASP A 1 187 ? 12.244 -2.506 14.172 1.00 82.31 187 ASP A CA 1
ATOM 1376 C C . ASP A 1 187 ? 11.017 -2.801 13.286 1.00 82.31 187 ASP A C 1
ATOM 1378 O O . ASP A 1 187 ? 9.880 -2.820 13.778 1.00 82.31 187 ASP A O 1
ATOM 1382 N N . ALA A 1 188 ? 11.238 -3.078 11.995 1.00 85.25 188 ALA A N 1
ATOM 1383 C CA . ALA A 1 188 ? 10.178 -3.406 11.043 1.00 85.25 188 ALA A CA 1
ATOM 1384 C C . ALA A 1 188 ? 9.493 -4.749 11.364 1.00 85.25 188 ALA A C 1
ATOM 1386 O O . ALA A 1 188 ? 8.260 -4.832 11.363 1.00 85.25 188 ALA A O 1
ATOM 1387 N N . VAL A 1 189 ? 10.263 -5.792 11.705 1.00 87.31 189 VAL A N 1
ATOM 1388 C CA . VAL A 1 189 ? 9.713 -7.080 12.170 1.00 87.31 189 VAL A CA 1
ATOM 1389 C C . VAL A 1 189 ? 8.926 -6.890 13.460 1.00 87.31 189 VAL A C 1
ATOM 1391 O O . VAL A 1 189 ? 7.814 -7.402 13.591 1.00 87.31 189 VAL A O 1
ATOM 1394 N N . ASP A 1 190 ? 9.465 -6.127 14.406 1.00 87.06 190 ASP A N 1
ATOM 1395 C CA . ASP A 1 190 ? 8.823 -5.861 15.687 1.00 87.06 190 ASP A CA 1
ATOM 1396 C C . ASP A 1 190 ? 7.487 -5.120 15.533 1.00 87.06 190 ASP A C 1
ATOM 1398 O O . ASP A 1 190 ? 6.520 -5.411 16.248 1.00 87.06 190 ASP A O 1
ATOM 1402 N N . LEU A 1 191 ? 7.411 -4.163 14.606 1.00 87.38 191 LEU A N 1
ATOM 1403 C CA . LEU A 1 191 ? 6.167 -3.484 14.250 1.00 87.38 191 LEU A CA 1
ATOM 1404 C C . LEU A 1 191 ? 5.161 -4.459 13.631 1.00 87.38 191 LEU A C 1
ATOM 1406 O O . LEU A 1 191 ? 4.021 -4.525 14.102 1.00 87.38 191 LEU A O 1
ATOM 1410 N N . ALA A 1 192 ? 5.582 -5.245 12.635 1.00 90.94 192 ALA A N 1
ATOM 1411 C CA . ALA A 1 192 ? 4.732 -6.245 11.995 1.00 90.94 192 ALA A CA 1
ATOM 1412 C C . ALA A 1 192 ? 4.168 -7.242 13.021 1.00 90.94 192 ALA A C 1
ATOM 1414 O O . ALA A 1 192 ? 2.957 -7.469 13.063 1.00 90.94 192 ALA A O 1
ATOM 1415 N N . LEU A 1 193 ? 5.014 -7.753 13.923 1.00 90.19 193 LEU A N 1
ATOM 1416 C CA . LEU A 1 193 ? 4.612 -8.634 15.021 1.00 90.19 193 LEU A CA 1
ATOM 1417 C C . LEU A 1 193 ? 3.563 -7.989 15.927 1.00 90.19 193 LEU A C 1
ATOM 1419 O O . LEU A 1 193 ? 2.555 -8.616 16.250 1.00 90.19 193 LEU A O 1
ATOM 1423 N N . ARG A 1 194 ? 3.782 -6.743 16.363 1.00 89.12 194 ARG A N 1
ATOM 1424 C CA . ARG A 1 194 ? 2.828 -6.046 17.239 1.00 89.12 194 ARG A CA 1
ATOM 1425 C C . ARG A 1 194 ? 1.472 -5.865 16.572 1.00 89.12 194 ARG A C 1
ATOM 1427 O O . ARG A 1 194 ? 0.464 -6.053 17.244 1.00 89.12 194 ARG A O 1
ATOM 1434 N N . ARG A 1 195 ? 1.442 -5.542 15.279 1.00 91.56 195 ARG A N 1
ATOM 1435 C CA . ARG A 1 195 ? 0.194 -5.309 14.540 1.00 91.56 195 ARG A CA 1
ATOM 1436 C C . ARG A 1 195 ? -0.565 -6.594 14.221 1.00 91.56 195 ARG A C 1
ATOM 1438 O O . ARG A 1 195 ? -1.788 -6.581 14.290 1.00 91.56 195 ARG A O 1
ATOM 1445 N N . CYS A 1 196 ? 0.138 -7.690 13.936 1.00 91.94 196 CYS A N 1
ATOM 1446 C CA . CYS A 1 196 ? -0.481 -8.991 13.662 1.00 91.94 196 CYS A CA 1
ATOM 1447 C C . CYS A 1 196 ? -1.005 -9.687 14.929 1.00 91.94 196 CYS A C 1
ATOM 1449 O O . CYS A 1 196 ? -1.852 -10.569 14.854 1.00 91.94 196 CYS A O 1
ATOM 1451 N N . ARG A 1 197 ? -0.537 -9.304 16.121 1.00 90.62 197 ARG A N 1
ATOM 1452 C CA . ARG A 1 197 ? -1.024 -9.888 17.377 1.00 90.62 197 ARG A CA 1
ATOM 1453 C C . ARG A 1 197 ? -2.524 -9.618 17.599 1.00 90.62 197 ARG A C 1
ATOM 1455 O O . ARG A 1 197 ? -2.962 -8.477 17.439 1.00 90.62 197 ARG A O 1
ATOM 1462 N N . PRO A 1 198 ? -3.320 -10.606 18.058 1.00 89.62 198 PRO A N 1
ATOM 1463 C CA . PRO A 1 198 ? -4.753 -10.419 18.327 1.00 89.62 198 PRO A CA 1
ATOM 1464 C C . PRO A 1 198 ? -5.070 -9.270 19.301 1.00 89.62 198 PRO A C 1
ATOM 1466 O O . PRO A 1 198 ? -6.144 -8.658 19.246 1.00 89.62 198 PRO A O 1
ATOM 1469 N N . GLU A 1 199 ? -4.133 -8.949 20.197 1.00 89.75 199 GLU A N 1
ATOM 1470 C CA . GLU A 1 199 ? -4.235 -7.822 21.119 1.00 89.75 199 GLU A CA 1
ATOM 1471 C C . GLU A 1 199 ? -4.324 -6.473 20.391 1.00 89.75 199 GLU A C 1
ATOM 1473 O O . GLU A 1 199 ? -5.071 -5.606 20.847 1.00 89.75 199 GLU A O 1
ATOM 1478 N N . ALA A 1 200 ? -3.634 -6.295 19.256 1.00 90.62 200 ALA A N 1
ATOM 1479 C CA . ALA A 1 200 ? -3.705 -5.064 18.465 1.00 90.62 200 ALA A CA 1
ATOM 1480 C C . ALA A 1 200 ? -5.104 -4.859 17.876 1.00 90.62 200 ALA A C 1
ATOM 1482 O O . ALA A 1 200 ? -5.688 -3.792 18.065 1.00 90.62 200 ALA A O 1
ATOM 1483 N N . ALA A 1 201 ? -5.695 -5.889 17.263 1.00 91.19 201 ALA A N 1
ATOM 1484 C CA . ALA A 1 201 ? -7.066 -5.818 16.753 1.00 91.19 201 ALA A CA 1
ATOM 1485 C C . ALA A 1 201 ? -8.085 -5.535 17.874 1.00 91.19 201 ALA A C 1
ATOM 1487 O O . ALA A 1 201 ? -9.011 -4.738 17.707 1.00 91.19 201 ALA A O 1
ATOM 1488 N N . THR A 1 202 ? -7.886 -6.137 19.051 1.00 91.62 202 THR A N 1
ATOM 1489 C CA . THR A 1 202 ? -8.734 -5.902 20.231 1.00 91.62 202 THR A CA 1
ATOM 1490 C C . THR A 1 202 ? -8.624 -4.457 20.730 1.00 91.62 202 THR A C 1
ATOM 1492 O O . THR A 1 202 ? -9.641 -3.815 21.007 1.00 91.62 202 THR A O 1
ATOM 1495 N N . ALA A 1 203 ? -7.403 -3.924 20.830 1.00 91.12 203 ALA A N 1
ATOM 1496 C CA . ALA A 1 203 ? -7.158 -2.544 21.236 1.00 91.12 203 ALA A CA 1
ATOM 1497 C C . ALA A 1 203 ? -7.724 -1.543 20.214 1.00 91.12 203 ALA A C 1
ATOM 1499 O O . ALA A 1 203 ? -8.412 -0.594 20.600 1.00 91.12 203 ALA A O 1
ATOM 1500 N N . ALA A 1 204 ? -7.529 -1.799 18.918 1.00 91.69 204 ALA A N 1
ATOM 1501 C CA . ALA A 1 204 ? -8.083 -0.987 17.841 1.00 91.69 204 ALA A CA 1
ATOM 1502 C C . ALA A 1 204 ? -9.615 -0.944 17.896 1.00 91.69 204 ALA A C 1
ATOM 1504 O O . ALA A 1 204 ? -10.207 0.135 17.872 1.00 91.69 204 ALA A O 1
ATOM 1505 N N . ALA A 1 205 ? -10.270 -2.094 18.075 1.00 93.31 205 ALA A N 1
ATOM 1506 C CA . ALA A 1 205 ? -11.724 -2.165 18.200 1.00 93.31 205 ALA A CA 1
ATOM 1507 C C . ALA A 1 205 ? -12.254 -1.344 19.391 1.00 93.31 205 ALA A C 1
ATOM 1509 O O . ALA A 1 205 ? -13.296 -0.692 19.276 1.00 93.31 205 ALA A O 1
ATOM 1510 N N . ALA A 1 206 ? -11.538 -1.330 20.522 1.00 91.25 206 ALA A N 1
ATOM 1511 C CA . ALA A 1 206 ? -11.905 -0.521 21.684 1.00 91.25 206 ALA A CA 1
ATOM 1512 C C . ALA A 1 206 ? -11.803 0.989 21.397 1.00 91.25 206 ALA A C 1
ATOM 1514 O O . ALA A 1 206 ? -12.705 1.752 21.758 1.00 91.25 206 ALA A O 1
ATOM 1515 N N . VAL A 1 207 ? -10.740 1.415 20.709 1.00 90.00 207 VAL A N 1
ATOM 1516 C CA . VAL A 1 207 ? -10.560 2.805 20.265 1.00 90.00 207 VAL A CA 1
ATOM 1517 C C . VAL A 1 207 ? -11.654 3.211 19.279 1.00 90.00 207 VAL A C 1
ATOM 1519 O O . VAL A 1 207 ? -12.326 4.222 19.484 1.00 90.00 207 VAL A O 1
ATOM 1522 N N . GLU A 1 208 ? -11.895 2.409 18.243 1.00 92.56 208 GLU A N 1
ATOM 1523 C CA . GLU A 1 208 ? -12.911 2.702 17.234 1.00 92.56 208 GLU A CA 1
ATOM 1524 C C . GLU A 1 208 ? -14.322 2.751 17.826 1.00 92.56 208 GLU A C 1
ATOM 1526 O O . GLU A 1 208 ? -15.118 3.612 17.456 1.00 92.56 208 GLU A O 1
ATOM 1531 N N . ALA A 1 209 ? -14.655 1.857 18.763 1.00 93.06 209 ALA A N 1
ATOM 1532 C CA . ALA A 1 209 ? -15.935 1.898 19.467 1.00 93.06 209 ALA A CA 1
ATOM 1533 C C . ALA A 1 209 ? -16.115 3.229 20.207 1.00 93.06 209 ALA A C 1
ATOM 1535 O O . ALA A 1 209 ? -17.170 3.860 20.108 1.00 93.06 209 ALA A O 1
ATOM 1536 N N . ARG A 1 210 ? -15.062 3.703 20.882 1.00 90.19 210 ARG A N 1
ATOM 1537 C CA . ARG A 1 210 ? -15.087 4.980 21.595 1.00 90.19 210 ARG A CA 1
ATOM 1538 C C . ARG A 1 210 ? -15.237 6.173 20.651 1.00 90.19 210 ARG A C 1
ATOM 1540 O O . ARG A 1 210 ? -15.987 7.095 20.958 1.00 90.19 210 ARG A O 1
ATOM 1547 N N . LEU A 1 211 ? -14.569 6.153 19.501 1.00 88.81 211 LEU A N 1
ATOM 1548 C CA . LEU A 1 211 ? -14.710 7.188 18.472 1.00 88.81 211 LEU A CA 1
ATOM 1549 C C . LEU A 1 211 ? -16.119 7.199 17.859 1.00 88.81 211 LEU A C 1
ATOM 1551 O O . LEU A 1 211 ? -16.703 8.270 17.701 1.00 88.81 211 LEU A O 1
ATOM 1555 N N . ARG A 1 212 ? -16.721 6.027 17.609 1.00 91.50 212 ARG A N 1
ATOM 1556 C CA . ARG A 1 212 ? -18.119 5.931 17.145 1.00 91.50 212 ARG A CA 1
ATOM 1557 C C . ARG A 1 212 ? -19.105 6.508 18.170 1.00 91.50 212 ARG A C 1
ATOM 1559 O O . ARG A 1 212 ? -20.062 7.169 17.776 1.00 91.50 212 ARG A O 1
ATOM 1566 N N . GLU A 1 213 ? -18.878 6.328 19.475 1.00 91.88 213 GLU A N 1
ATOM 1567 C CA . GLU A 1 213 ? -19.694 6.979 20.518 1.00 91.88 213 GLU A CA 1
ATOM 1568 C C . GLU A 1 213 ? -19.606 8.512 20.456 1.00 91.88 213 GLU A C 1
ATOM 1570 O O . GLU A 1 213 ? -20.629 9.193 20.563 1.00 91.88 213 GLU A O 1
ATOM 1575 N N . VAL A 1 214 ? -18.397 9.052 20.261 1.00 87.81 214 VAL A N 1
ATOM 1576 C CA . VAL A 1 214 ? -18.163 10.498 20.110 1.00 87.81 214 VAL A CA 1
ATOM 1577 C C . VAL A 1 214 ? -18.880 11.037 18.870 1.00 87.81 214 VAL A C 1
ATOM 1579 O O . VAL A 1 214 ? -19.579 12.046 18.970 1.00 87.81 214 VAL A O 1
ATOM 1582 N N . ALA A 1 215 ? -18.781 10.341 17.734 1.00 88.62 215 ALA A N 1
ATOM 1583 C CA . ALA A 1 215 ? -19.482 10.694 16.499 1.00 88.62 215 ALA A CA 1
ATOM 1584 C C . ALA A 1 215 ? -21.012 10.725 16.691 1.00 88.62 215 ALA A C 1
ATOM 1586 O O . ALA A 1 215 ? -21.679 11.673 16.280 1.00 88.62 215 ALA A O 1
ATOM 1587 N N . VAL A 1 216 ? -21.585 9.744 17.402 1.00 91.56 216 VAL A N 1
ATOM 1588 C CA . VAL A 1 216 ? -23.028 9.713 17.705 1.00 91.56 216 VAL A CA 1
ATOM 1589 C C . VAL A 1 216 ? -23.467 10.905 18.568 1.00 91.56 216 VAL A C 1
ATOM 1591 O O . VAL A 1 216 ? -24.537 11.467 18.317 1.00 91.56 216 VAL A O 1
ATOM 1594 N N . ASP A 1 217 ? -22.683 11.307 19.575 1.00 90.81 217 ASP A N 1
ATOM 1595 C CA . ASP A 1 217 ? -22.976 12.513 20.371 1.00 90.81 217 ASP A CA 1
ATOM 1596 C C . ASP A 1 217 ? -22.897 13.785 19.517 1.00 90.81 217 ASP A C 1
ATOM 1598 O O . ASP A 1 217 ? -23.815 14.611 19.542 1.00 90.81 217 ASP A O 1
ATOM 1602 N N . ALA A 1 218 ? -21.841 13.916 18.713 1.00 88.62 218 ALA A N 1
ATOM 1603 C CA . ALA A 1 218 ? -21.640 15.049 17.818 1.00 88.62 218 ALA A CA 1
ATOM 1604 C C . ALA A 1 218 ? -22.799 15.204 16.821 1.00 88.62 218 ALA A C 1
ATOM 1606 O O . ALA A 1 218 ? -23.384 16.286 16.704 1.00 88.62 218 ALA A O 1
ATOM 1607 N N . ARG A 1 219 ? -23.231 14.099 16.205 1.00 90.94 219 ARG A N 1
ATOM 1608 C CA . ARG A 1 219 ? -24.390 14.062 15.308 1.00 90.94 219 ARG A CA 1
ATOM 1609 C C . ARG A 1 219 ? -25.678 14.509 15.994 1.00 90.94 219 ARG A C 1
ATOM 1611 O O . ARG A 1 219 ? -26.432 15.301 15.436 1.00 90.94 219 ARG A O 1
ATOM 1618 N N . ARG A 1 220 ? -25.937 14.061 17.230 1.00 92.88 220 ARG A N 1
ATOM 1619 C CA . ARG A 1 220 ? -27.114 14.505 18.011 1.00 92.88 220 ARG A CA 1
ATOM 1620 C C . ARG A 1 220 ? -27.096 16.003 18.299 1.00 92.88 220 ARG A C 1
ATOM 1622 O O . ARG A 1 220 ? -28.155 16.611 18.436 1.00 92.88 220 ARG A O 1
ATOM 1629 N N . ARG A 1 221 ? -25.903 16.583 18.416 1.00 92.44 221 ARG A N 1
ATOM 1630 C CA . ARG A 1 221 ? -25.682 18.011 18.666 1.00 92.44 221 ARG A CA 1
ATOM 1631 C C . ARG A 1 221 ? -25.630 18.842 17.384 1.00 92.44 221 ARG A C 1
ATOM 1633 O O . ARG A 1 221 ? -25.557 20.064 17.488 1.00 92.44 221 ARG A O 1
ATOM 1640 N N . GLY A 1 222 ? -25.684 18.206 16.213 1.00 91.25 222 GLY A N 1
ATOM 1641 C CA . GLY A 1 222 ? -25.617 18.869 14.914 1.00 91.25 222 GLY A CA 1
ATOM 1642 C C . GLY A 1 222 ? -24.280 19.565 14.664 1.00 91.25 222 GLY A C 1
ATOM 1643 O O . GLY A 1 222 ? -24.260 20.649 14.084 1.00 91.25 222 GLY A O 1
ATOM 1644 N N . VAL A 1 223 ? -23.175 18.998 15.161 1.00 89.75 223 VAL A N 1
ATOM 1645 C CA . VAL A 1 223 ? -21.825 19.548 14.959 1.00 89.75 223 VAL A CA 1
ATOM 1646 C C . VAL A 1 223 ? -21.009 18.664 14.008 1.00 89.75 223 VAL A C 1
ATOM 1648 O O . VAL A 1 223 ? -21.212 17.446 14.013 1.00 89.75 223 VAL A O 1
ATOM 1651 N N . PRO A 1 224 ? -20.092 19.246 13.210 1.00 88.12 224 PRO A N 1
ATOM 1652 C CA . PRO A 1 224 ? -19.191 18.475 12.354 1.00 88.12 224 PRO A CA 1
ATOM 1653 C C . PRO A 1 224 ? -18.369 17.450 13.143 1.00 88.12 224 PRO A C 1
ATOM 1655 O O . PRO A 1 224 ? -17.980 17.722 14.283 1.00 88.12 224 PRO A O 1
ATOM 1658 N N . HIS A 1 225 ? -18.128 16.284 12.548 1.00 88.38 225 HIS A N 1
ATOM 1659 C CA . HIS A 1 225 ? -17.413 15.158 13.158 1.00 88.38 225 HIS A CA 1
ATOM 1660 C C . HIS A 1 225 ? -16.903 14.176 12.096 1.00 88.38 225 HIS A C 1
ATOM 1662 O O . HIS A 1 225 ? -17.343 14.236 10.957 1.00 88.38 225 HIS A O 1
ATOM 1668 N N . GLY A 1 226 ? -16.020 13.252 12.484 1.00 87.31 226 GLY A N 1
ATOM 1669 C CA . GLY A 1 226 ? -15.590 12.141 11.632 1.00 87.31 226 GLY A CA 1
ATOM 1670 C C . GLY A 1 226 ? -16.468 10.897 11.808 1.00 87.31 226 GLY A C 1
ATOM 1671 O O . GLY A 1 226 ? -16.677 10.439 12.936 1.00 87.31 226 GLY A O 1
ATOM 1672 N N . GLU A 1 227 ? -16.964 10.324 10.710 1.00 89.94 227 GLU A N 1
ATOM 1673 C CA . GLU A 1 227 ? -17.585 8.995 10.671 1.00 89.94 227 GLU A CA 1
ATOM 1674 C C . GLU A 1 227 ? -16.535 7.924 10.318 1.00 89.94 227 GLU A C 1
ATOM 1676 O O . GLU A 1 227 ? -15.692 8.111 9.440 1.00 89.94 227 GLU A O 1
ATOM 1681 N N . LEU A 1 228 ? -16.562 6.792 11.034 1.00 91.56 228 LEU A N 1
ATOM 1682 C CA . LEU A 1 228 ? -15.628 5.683 10.815 1.00 91.56 228 LEU A CA 1
ATOM 1683 C C . LEU A 1 228 ? -16.193 4.659 9.828 1.00 91.56 228 LEU A C 1
ATOM 1685 O O . LEU A 1 228 ? -17.281 4.121 10.048 1.00 91.56 228 LEU A O 1
ATOM 1689 N N . HIS A 1 229 ? -15.399 4.303 8.821 1.00 90.75 229 HIS A N 1
ATOM 1690 C CA . HIS A 1 229 ? -15.713 3.298 7.808 1.00 90.75 229 HIS A CA 1
ATOM 1691 C C . HIS A 1 229 ? -14.694 2.157 7.838 1.00 90.75 229 HIS A C 1
ATOM 1693 O O . HIS A 1 229 ? -13.495 2.395 7.946 1.00 90.75 229 HIS A O 1
ATOM 1699 N N . GLY A 1 230 ? -15.169 0.916 7.716 1.00 90.69 230 GLY A N 1
ATOM 1700 C CA . GLY A 1 230 ? -14.321 -0.271 7.832 1.00 90.69 230 GLY A CA 1
ATOM 1701 C C . GLY A 1 230 ? -13.982 -0.632 9.282 1.00 90.69 230 GLY A C 1
ATOM 1702 O O . GLY A 1 230 ? -14.684 -0.242 10.224 1.00 90.69 230 GLY A O 1
ATOM 1703 N N . SER A 1 231 ? -12.925 -1.421 9.430 1.00 92.69 231 SER A N 1
ATOM 1704 C CA . SER A 1 231 ? -12.381 -1.902 10.700 1.00 92.69 231 SER A CA 1
ATOM 1705 C C . SER A 1 231 ? -10.869 -2.060 10.583 1.00 92.69 231 SER A C 1
ATOM 1707 O O . SER A 1 231 ? -10.339 -2.111 9.472 1.00 92.69 231 SER A O 1
ATOM 1709 N N . TRP A 1 232 ? -10.185 -2.165 11.723 1.00 91.56 232 TRP A N 1
ATOM 1710 C CA . TRP A 1 232 ? -8.763 -2.495 11.788 1.00 91.56 232 TRP A CA 1
ATOM 1711 C C . TRP A 1 232 ? -8.356 -3.577 10.764 1.00 91.56 232 TRP A C 1
ATOM 1713 O O . TRP A 1 232 ? -9.075 -4.575 10.643 1.00 91.56 232 TRP A O 1
ATOM 1723 N N . PRO A 1 233 ? -7.216 -3.410 10.064 1.00 91.94 233 PRO A N 1
ATOM 1724 C CA . PRO A 1 233 ? -6.297 -2.258 10.088 1.00 91.94 233 PRO A CA 1
ATOM 1725 C C . PRO A 1 233 ? -6.661 -1.133 9.101 1.00 91.94 233 PRO A C 1
ATOM 1727 O O . PRO A 1 233 ? -5.954 -0.131 9.028 1.00 91.94 233 PRO A O 1
ATOM 1730 N N . SER A 1 234 ? -7.749 -1.270 8.341 1.00 89.31 234 SER A N 1
ATOM 1731 C CA . SER A 1 234 ? -8.088 -0.400 7.206 1.00 89.31 234 SER A CA 1
ATOM 1732 C C . SER A 1 234 ? -9.137 0.674 7.518 1.00 89.31 234 SER A C 1
ATOM 1734 O O . SER A 1 234 ? -9.681 1.288 6.600 1.00 89.31 234 SER A O 1
ATOM 1736 N N . THR A 1 235 ? -9.422 0.932 8.798 1.00 90.50 235 THR A N 1
ATOM 1737 C CA . THR A 1 235 ? -10.408 1.938 9.217 1.00 90.50 235 THR A CA 1
ATOM 1738 C C . THR A 1 235 ? -10.091 3.318 8.648 1.00 90.50 235 THR A C 1
ATOM 1740 O O . THR A 1 235 ? -9.005 3.864 8.858 1.00 90.50 235 THR A O 1
ATOM 1743 N N . ARG A 1 236 ? -11.078 3.900 7.966 1.00 88.25 236 ARG A N 1
ATOM 1744 C CA . ARG A 1 236 ? -11.044 5.255 7.409 1.00 88.25 236 ARG A CA 1
ATOM 1745 C C . ARG A 1 236 ? -11.938 6.192 8.212 1.00 88.25 236 ARG A C 1
ATOM 1747 O O . ARG A 1 236 ? -12.960 5.768 8.752 1.00 88.25 236 ARG A O 1
ATOM 1754 N N . VAL A 1 237 ? -11.564 7.463 8.246 1.00 88.88 237 VAL A N 1
ATOM 1755 C CA . VAL A 1 237 ? -12.327 8.570 8.826 1.00 88.88 237 VAL A CA 1
ATOM 1756 C C . VAL A 1 237 ? -12.810 9.461 7.684 1.00 88.88 237 VAL A C 1
ATOM 1758 O O . VAL A 1 237 ? -12.007 9.884 6.852 1.00 88.88 237 VAL A O 1
ATOM 1761 N N . VAL A 1 238 ? -14.110 9.740 7.639 1.00 89.06 238 VAL A N 1
ATOM 1762 C CA . VAL A 1 238 ? -14.725 10.689 6.699 1.00 89.06 238 VAL A CA 1
ATOM 1763 C C . VAL A 1 238 ? -15.322 11.828 7.508 1.00 89.06 238 VAL A C 1
ATOM 1765 O O . VAL A 1 238 ? -16.212 11.571 8.319 1.00 89.06 238 VAL A O 1
ATOM 1768 N N . ASP A 1 239 ? -14.871 13.070 7.310 1.00 88.00 239 ASP A N 1
ATOM 1769 C CA . ASP A 1 239 ? -15.517 14.188 7.997 1.00 88.00 239 ASP A CA 1
ATOM 1770 C C . ASP A 1 239 ? -16.854 14.527 7.344 1.00 88.00 239 ASP A C 1
ATOM 1772 O O . ASP A 1 239 ? -17.018 14.596 6.121 1.00 88.00 239 ASP A O 1
ATOM 1776 N N . VAL A 1 240 ? -17.832 14.749 8.210 1.00 87.19 240 VAL A N 1
ATOM 1777 C CA . VAL A 1 240 ? -19.185 15.138 7.853 1.00 87.19 240 VAL A CA 1
ATOM 1778 C C . VAL A 1 240 ? -19.539 16.458 8.524 1.00 87.19 240 VAL A C 1
ATOM 1780 O O . VAL A 1 240 ? -19.035 16.809 9.599 1.00 87.19 240 VAL A O 1
ATOM 1783 N N . ASP A 1 241 ? -20.425 17.214 7.887 1.00 88.00 241 ASP A N 1
ATOM 1784 C CA . ASP A 1 241 ? -20.969 18.436 8.457 1.00 88.00 241 ASP A CA 1
ATOM 1785 C C . ASP A 1 241 ? -21.963 18.152 9.607 1.00 88.00 241 ASP A C 1
ATOM 1787 O O . ASP A 1 241 ? -22.212 17.015 10.013 1.00 88.00 241 ASP A O 1
ATOM 1791 N N . GLY A 1 242 ? -22.562 19.206 10.168 1.00 83.44 242 GLY A N 1
ATOM 1792 C CA . GLY A 1 242 ? -23.549 19.063 11.244 1.00 83.44 242 GLY A CA 1
ATOM 1793 C C . GLY A 1 242 ? -24.846 18.343 10.840 1.00 83.44 242 GLY A C 1
ATOM 1794 O O . GLY A 1 242 ? -25.595 17.919 11.721 1.00 83.44 242 GLY A O 1
ATOM 1795 N N . ALA A 1 243 ? -25.126 18.201 9.542 1.00 84.81 243 ALA A N 1
ATOM 1796 C CA . ALA A 1 243 ? -26.243 17.419 9.017 1.00 84.81 243 ALA A CA 1
ATOM 1797 C C . ALA A 1 243 ? -25.866 15.944 8.773 1.00 84.81 243 ALA A C 1
ATOM 1799 O O . ALA A 1 243 ? -26.764 15.113 8.612 1.00 84.81 243 ALA A O 1
ATOM 1800 N N . GLY A 1 244 ? -24.574 15.608 8.832 1.00 83.31 244 GLY A N 1
ATOM 1801 C CA . GLY A 1 244 ? -24.048 14.282 8.522 1.00 83.31 244 GLY A CA 1
ATOM 1802 C C . GLY A 1 244 ? -23.765 14.080 7.033 1.00 83.31 244 GLY A C 1
ATOM 1803 O O . GLY A 1 244 ? -23.665 12.938 6.597 1.00 83.31 244 GLY A O 1
ATOM 1804 N N . GLU A 1 245 ? -23.674 15.160 6.253 1.00 87.50 245 GLU A N 1
ATOM 1805 C CA . GLU A 1 245 ? -23.287 15.086 4.845 1.00 87.50 245 GLU A CA 1
ATOM 1806 C C . GLU A 1 245 ? -21.755 15.154 4.716 1.00 87.50 245 GLU A C 1
ATOM 1808 O O . GLU A 1 245 ? -21.134 15.977 5.400 1.00 87.50 245 GLU A O 1
ATOM 1813 N N . PRO A 1 246 ? -21.126 14.329 3.855 1.00 85.69 246 PRO A N 1
ATOM 1814 C CA . PRO A 1 246 ? -19.681 14.364 3.641 1.00 85.69 246 PRO A CA 1
ATOM 1815 C C . PRO A 1 246 ? -19.194 15.746 3.202 1.00 85.69 246 PRO A C 1
ATOM 1817 O O . PRO A 1 246 ? -19.802 16.388 2.338 1.00 85.69 246 PRO A O 1
ATOM 1820 N N . VAL A 1 247 ? -18.068 16.195 3.756 1.00 84.00 247 VAL A N 1
ATOM 1821 C CA . VAL A 1 247 ? -17.436 17.441 3.313 1.00 84.00 247 VAL A CA 1
ATOM 1822 C C . VAL A 1 247 ? -16.940 17.270 1.872 1.00 84.00 247 VAL A C 1
ATOM 1824 O O . VAL A 1 247 ? -16.230 16.323 1.536 1.00 84.00 247 VAL A O 1
ATOM 1827 N N . ALA A 1 248 ? -17.342 18.185 0.987 1.00 74.56 248 ALA A N 1
ATOM 1828 C CA . ALA A 1 248 ? -16.996 18.108 -0.429 1.00 74.56 248 ALA A CA 1
ATOM 1829 C C . ALA A 1 248 ? -15.473 18.138 -0.646 1.00 74.56 248 ALA A C 1
ATOM 1831 O O . ALA A 1 248 ? -14.770 18.920 -0.009 1.00 74.56 248 ALA A O 1
ATOM 1832 N N . HIS A 1 249 ? -14.995 17.332 -1.599 1.00 66.19 249 HIS A N 1
ATOM 1833 C CA . HIS A 1 249 ? -13.576 17.208 -1.968 1.00 66.19 249 HIS A CA 1
ATOM 1834 C C . HIS A 1 249 ? -12.655 16.710 -0.846 1.00 66.19 249 HIS A C 1
ATOM 1836 O O . HIS A 1 249 ? -11.440 16.867 -0.938 1.00 66.19 249 HIS A O 1
ATOM 1842 N N . GLN A 1 250 ? -13.210 16.096 0.199 1.00 70.44 250 GLN A N 1
ATOM 1843 C CA . GLN A 1 250 ? -12.407 15.435 1.213 1.00 70.44 250 GLN A CA 1
ATOM 1844 C C . GLN A 1 250 ? -12.005 14.025 0.771 1.00 70.44 250 GLN A C 1
ATOM 1846 O O . GLN A 1 250 ? -12.847 13.223 0.364 1.00 70.44 250 GLN A O 1
ATOM 1851 N N . VAL A 1 251 ? -10.722 13.710 0.935 1.00 67.31 251 VAL A N 1
ATOM 1852 C CA . VAL A 1 251 ? -10.203 12.343 0.852 1.00 67.31 251 VAL A CA 1
ATOM 1853 C C . VAL A 1 251 ? -10.329 11.686 2.234 1.00 67.31 251 VAL A C 1
ATOM 1855 O O . VAL A 1 251 ? -9.916 12.298 3.223 1.00 67.31 251 VAL A O 1
ATOM 1858 N N . PRO A 1 252 ? -10.903 10.473 2.349 1.00 74.81 252 PRO A N 1
ATOM 1859 C CA . PRO A 1 252 ? -10.974 9.761 3.621 1.00 74.81 252 PRO A CA 1
ATOM 1860 C C . PRO A 1 252 ? -9.582 9.490 4.212 1.00 74.81 252 PRO A C 1
ATOM 1862 O O . PRO A 1 252 ? -8.748 8.828 3.591 1.00 74.81 252 PRO A O 1
ATOM 1865 N N . SER A 1 253 ? -9.348 9.939 5.443 1.00 80.00 253 SER A N 1
ATOM 1866 C CA . SER A 1 253 ? -8.071 9.750 6.141 1.00 80.00 253 SER A CA 1
ATOM 1867 C C . SER A 1 253 ? -7.979 8.356 6.759 1.00 80.00 253 SER A C 1
ATOM 1869 O O . SER A 1 253 ? -8.989 7.790 7.186 1.00 80.00 253 SER A O 1
ATOM 1871 N N . ARG A 1 254 ? -6.774 7.787 6.869 1.00 82.62 254 ARG A N 1
ATOM 1872 C CA . ARG A 1 254 ? -6.565 6.585 7.692 1.00 82.62 254 ARG A CA 1
ATOM 1873 C C . ARG A 1 254 ? -6.735 6.933 9.165 1.00 82.62 254 ARG A C 1
ATOM 1875 O O . ARG A 1 254 ? -6.181 7.923 9.635 1.00 82.62 254 ARG A O 1
ATOM 1882 N N . LEU A 1 255 ? -7.465 6.091 9.895 1.00 85.81 255 LEU A N 1
ATOM 1883 C CA . LEU A 1 255 ? -7.411 6.123 11.355 1.00 85.81 255 LEU A CA 1
ATOM 1884 C C . LEU A 1 255 ? -6.093 5.525 11.860 1.00 85.81 255 LEU A C 1
ATOM 1886 O O . LEU A 1 255 ? -5.535 6.017 12.834 1.00 85.81 255 LEU A O 1
ATOM 1890 N N . TRP A 1 256 ? -5.634 4.462 11.197 1.00 85.94 256 TRP A N 1
ATOM 1891 C CA . TRP A 1 256 ? -4.451 3.695 11.564 1.00 85.94 256 TRP A CA 1
ATOM 1892 C C . TRP A 1 256 ? -3.403 3.797 10.458 1.00 85.94 256 TRP A C 1
ATOM 1894 O O . TRP A 1 256 ? -3.576 3.233 9.374 1.00 85.94 256 TRP A O 1
ATOM 1904 N N . TRP A 1 257 ? -2.309 4.495 10.729 1.00 80.88 257 TRP A N 1
ATOM 1905 C CA . TRP A 1 257 ? -1.123 4.483 9.881 1.00 80.88 257 TRP A CA 1
ATOM 1906 C C . TRP A 1 257 ? -0.335 3.188 10.089 1.00 80.88 257 TRP A C 1
ATOM 1908 O O . TRP A 1 257 ? -0.520 2.490 11.090 1.00 80.88 257 TRP A O 1
ATOM 1918 N N . VAL A 1 258 ? 0.524 2.829 9.129 1.00 70.94 258 VAL A N 1
ATOM 1919 C CA . VAL A 1 258 ? 1.294 1.570 9.178 1.00 70.94 258 VAL A CA 1
ATOM 1920 C C . VAL A 1 258 ? 2.193 1.494 10.418 1.00 70.94 258 VAL A C 1
ATOM 1922 O O . VAL A 1 258 ? 2.298 0.431 11.023 1.00 70.94 258 VAL A O 1
ATOM 1925 N N . ASP A 1 259 ? 2.715 2.637 10.867 1.00 76.94 259 ASP A N 1
ATOM 1926 C CA . ASP A 1 259 ? 3.576 2.755 12.050 1.00 76.94 259 ASP A CA 1
ATOM 1927 C C . ASP A 1 259 ? 2.806 2.838 13.377 1.00 76.94 259 ASP A C 1
ATOM 1929 O O . ASP A 1 259 ? 3.409 2.796 14.453 1.00 76.94 259 ASP A O 1
ATOM 1933 N N . ASP A 1 260 ? 1.475 2.953 13.331 1.00 79.81 260 ASP A N 1
ATOM 1934 C CA . ASP A 1 260 ? 0.672 3.052 14.545 1.00 79.81 260 ASP A CA 1
ATOM 1935 C C . ASP A 1 260 ? 0.589 1.703 15.271 1.00 79.81 260 ASP A C 1
ATOM 1937 O O . ASP A 1 260 ? 0.480 0.630 14.673 1.00 79.81 260 ASP A O 1
ATOM 1941 N N . ASP A 1 261 ? 0.574 1.766 16.599 1.00 77.62 261 ASP A N 1
ATOM 1942 C CA . ASP A 1 261 ? 0.327 0.622 17.471 1.00 77.62 261 ASP A CA 1
ATOM 1943 C C . ASP A 1 261 ? -0.931 0.905 18.308 1.00 77.62 261 ASP A C 1
ATOM 1945 O O . ASP A 1 261 ? -0.877 1.715 19.242 1.00 77.62 261 ASP A O 1
ATOM 1949 N N . PRO A 1 262 ? -2.070 0.248 18.018 1.00 81.06 262 PRO A N 1
ATOM 1950 C CA . PRO A 1 262 ? -3.315 0.456 18.753 1.00 81.06 262 PRO A CA 1
ATOM 1951 C C . PRO A 1 262 ? -3.184 0.181 20.246 1.00 81.06 262 PRO A C 1
ATOM 1953 O O . PRO A 1 262 ? -3.881 0.805 21.044 1.00 81.06 262 PRO A O 1
ATOM 1956 N N . ALA A 1 263 ? -2.286 -0.726 20.643 1.00 74.00 263 ALA A N 1
ATOM 1957 C CA . ALA A 1 263 ? -2.056 -1.042 22.048 1.00 74.00 263 ALA A CA 1
ATOM 1958 C C . ALA A 1 263 ? -1.371 0.110 22.804 1.00 74.00 263 ALA A C 1
ATOM 1960 O O . ALA A 1 263 ? -1.389 0.142 24.036 1.00 74.00 263 ALA A O 1
ATOM 1961 N N . ARG A 1 264 ? -0.777 1.063 22.078 1.00 74.56 264 ARG A N 1
ATOM 1962 C CA . ARG A 1 264 ? -0.113 2.259 22.613 1.00 74.56 264 ARG A CA 1
ATOM 1963 C C . ARG A 1 264 ? -0.824 3.558 22.241 1.00 74.56 264 ARG A C 1
ATOM 1965 O O . ARG A 1 264 ? -0.370 4.627 22.645 1.00 74.56 264 ARG A O 1
ATOM 1972 N N . ALA A 1 265 ? -1.923 3.480 21.498 1.00 69.06 265 ALA A N 1
ATOM 1973 C CA . ALA A 1 265 ? -2.633 4.652 21.026 1.00 69.06 265 ALA A CA 1
ATOM 1974 C C . ALA A 1 265 ? -3.361 5.363 22.177 1.00 69.06 265 ALA A C 1
ATOM 1976 O O . ALA A 1 265 ? -4.236 4.803 22.841 1.00 69.06 265 ALA A O 1
ATOM 1977 N N . GLU A 1 266 ? -3.037 6.636 22.393 1.00 65.31 266 GLU A N 1
ATOM 1978 C CA . GLU A 1 266 ? -3.809 7.494 23.285 1.00 65.31 266 GLU A CA 1
ATOM 1979 C C . GLU A 1 266 ? -4.925 8.191 22.503 1.00 65.31 266 GLU A C 1
ATOM 1981 O O . GLU A 1 266 ? -4.679 8.879 21.512 1.00 65.31 266 GLU A O 1
ATOM 1986 N N . LEU A 1 267 ? -6.169 8.089 22.982 1.00 56.88 267 LEU A N 1
ATOM 1987 C CA . LEU A 1 267 ? -7.32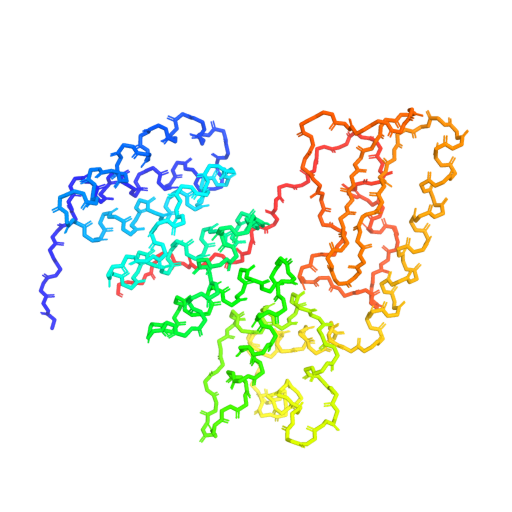4 8.734 22.340 1.00 56.88 267 LEU A CA 1
ATOM 1988 C C . LEU A 1 267 ? -7.127 10.242 22.135 1.00 56.88 267 LEU A C 1
ATOM 1990 O O . LEU A 1 267 ? -7.567 10.782 21.129 1.00 56.88 267 LEU A O 1
ATOM 1994 N N . SER A 1 268 ? -6.458 10.931 23.062 1.00 53.09 268 SER A N 1
ATOM 1995 C CA . SER A 1 268 ? -6.140 12.359 22.936 1.00 53.09 268 SER A CA 1
ATOM 1996 C C . SER A 1 268 ? -5.187 12.675 21.785 1.00 53.09 268 SER A C 1
ATOM 1998 O O . SER A 1 268 ? -5.244 13.781 21.256 1.00 53.09 268 SER A O 1
ATOM 2000 N N . GLN A 1 269 ? -4.329 11.727 21.402 1.00 59.19 269 GLN A N 1
ATOM 2001 C CA . GLN A 1 269 ? -3.407 11.868 20.277 1.00 59.19 269 GLN A CA 1
ATOM 2002 C C . GLN A 1 269 ? -4.127 11.588 18.948 1.00 59.19 269 GLN A C 1
ATOM 2004 O O . GLN A 1 269 ? -3.925 12.321 17.988 1.00 59.19 269 GLN A O 1
ATOM 2009 N N . LEU A 1 270 ? -5.056 10.623 18.923 1.00 56.84 270 LEU A N 1
ATOM 2010 C CA . LEU A 1 270 ? -5.878 10.302 17.743 1.00 56.84 270 LEU A CA 1
ATOM 2011 C C . LEU A 1 270 ? -6.968 11.348 17.448 1.00 56.84 270 LEU A C 1
ATOM 2013 O O . LEU A 1 270 ? -7.273 11.648 16.298 1.00 56.84 270 LEU A O 1
ATOM 2017 N N . LEU A 1 271 ? -7.553 11.946 18.489 1.00 51.44 271 LEU A N 1
ATOM 2018 C CA . LEU A 1 271 ? -8.535 13.031 18.362 1.00 51.44 271 LEU A CA 1
ATOM 2019 C C . LEU A 1 271 ? -7.890 14.376 17.962 1.00 51.44 271 LEU A C 1
ATOM 2021 O O . LEU A 1 271 ? -8.609 15.336 17.683 1.00 51.44 271 LEU A O 1
ATOM 2025 N N . GLY A 1 272 ? -6.554 14.450 17.952 1.00 43.12 272 GLY A N 1
ATOM 2026 C CA . GLY A 1 272 ? -5.765 15.657 17.706 1.00 43.12 272 GLY A CA 1
ATOM 2027 C C . GLY A 1 272 ? -5.516 16.013 16.236 1.00 43.12 272 GLY A C 1
ATOM 2028 O O . GLY A 1 272 ? -4.986 17.092 15.995 1.00 43.12 272 GLY A O 1
ATOM 2029 N N . THR A 1 273 ? -5.900 15.173 15.267 1.00 43.72 273 THR A N 1
ATOM 2030 C CA . THR A 1 273 ? -5.587 15.405 13.837 1.00 43.72 273 THR A CA 1
ATOM 2031 C C . THR A 1 273 ? -6.766 15.285 12.860 1.00 43.72 273 THR A C 1
ATOM 2033 O O . THR A 1 273 ? -6.656 15.781 11.744 1.00 43.72 273 THR A O 1
ATOM 2036 N N . SER A 1 274 ? -7.920 14.710 13.225 1.00 44.56 274 SER A N 1
ATOM 2037 C CA . SER A 1 274 ? -9.101 14.677 12.320 1.00 44.56 274 SER A CA 1
ATOM 2038 C C . SER A 1 274 ? -10.466 14.601 13.017 1.00 44.56 274 SER A C 1
ATOM 2040 O O . SER A 1 274 ? -11.465 14.313 12.383 1.00 44.56 274 SER A O 1
ATOM 2042 N N . VAL A 1 275 ? -10.567 14.852 14.328 1.00 42.84 275 VAL A N 1
ATOM 2043 C CA . VAL A 1 275 ? -11.875 14.794 15.032 1.00 42.84 275 VAL A CA 1
ATOM 2044 C C . VAL A 1 275 ? -12.296 16.150 15.612 1.00 42.84 275 VAL A C 1
ATOM 2046 O O . VAL A 1 275 ? -13.357 16.278 16.223 1.00 42.84 275 VAL A O 1
ATOM 2049 N N . LEU A 1 276 ? -11.510 17.205 15.377 1.00 37.47 276 LEU A N 1
ATOM 2050 C CA . LEU A 1 276 ? -11.874 18.576 15.727 1.00 37.47 276 LEU A CA 1
ATOM 2051 C C . LEU A 1 276 ? -11.970 19.454 14.472 1.00 37.47 276 LEU A C 1
ATOM 2053 O O . LEU A 1 276 ? -11.120 19.361 13.588 1.00 37.47 276 LEU A O 1
ATOM 2057 N N . PRO A 1 277 ? -12.993 20.322 14.389 1.00 34.66 277 PRO A N 1
ATOM 2058 C CA . PRO A 1 277 ? -13.288 21.084 13.185 1.00 34.66 277 PRO A CA 1
ATOM 2059 C C . PRO A 1 277 ? -12.171 22.089 12.865 1.00 34.66 277 PRO A C 1
ATOM 2061 O O . PRO A 1 277 ? -11.850 22.945 13.689 1.00 34.66 277 PRO A O 1
ATOM 2064 N N . GLY A 1 278 ? -11.659 22.047 11.630 1.00 38.31 278 GLY A N 1
ATOM 2065 C CA . GLY A 1 278 ? -10.982 23.187 11.001 1.00 38.31 278 GLY A CA 1
ATOM 2066 C C . GLY A 1 278 ? -9.451 23.229 11.054 1.00 38.31 278 GLY A C 1
ATOM 2067 O O . GLY A 1 278 ? -8.891 24.323 11.142 1.00 38.31 278 GLY A O 1
ATOM 2068 N N . GLN A 1 279 ? -8.755 22.096 10.962 1.00 31.08 279 GLN A N 1
ATOM 2069 C CA . GLN A 1 279 ? -7.333 22.089 10.595 1.00 31.08 279 GLN A CA 1
ATOM 2070 C C . GLN A 1 279 ? -7.149 21.309 9.284 1.00 31.08 279 GLN A C 1
ATOM 2072 O O . GLN A 1 279 ? -7.788 20.269 9.129 1.00 31.08 279 GLN A O 1
ATOM 2077 N N . PRO A 1 280 ? -6.350 21.815 8.323 1.00 30.92 280 PRO A N 1
ATOM 2078 C CA . PRO A 1 280 ? -6.000 21.050 7.130 1.00 30.92 280 PRO A CA 1
ATOM 2079 C C . PRO A 1 280 ? -5.314 19.755 7.573 1.00 30.92 280 PRO A C 1
ATOM 2081 O O . PRO A 1 280 ? -4.461 19.800 8.459 1.00 30.92 280 PRO A O 1
ATOM 2084 N N . GLY A 1 281 ? -5.730 18.620 7.003 1.00 36.91 281 GLY A N 1
ATOM 2085 C CA . GLY A 1 281 ? -5.083 17.335 7.257 1.00 36.91 281 GLY A CA 1
ATOM 2086 C C . GLY A 1 281 ? -3.582 17.463 7.018 1.00 36.91 281 GLY A C 1
ATOM 2087 O O . GLY A 1 281 ? -3.168 18.122 6.061 1.00 36.91 281 GLY A O 1
ATOM 2088 N N . ASP A 1 282 ? -2.777 16.891 7.914 1.00 31.80 282 ASP A N 1
ATOM 2089 C CA . ASP A 1 282 ? -1.340 16.811 7.676 1.00 31.80 282 ASP A CA 1
ATOM 2090 C C . ASP A 1 282 ? -1.116 16.107 6.328 1.00 31.80 282 ASP A C 1
ATOM 2092 O O . ASP A 1 282 ? -1.804 15.118 6.039 1.00 31.80 282 ASP A O 1
ATOM 2096 N N . PRO A 1 283 ? -0.183 16.595 5.490 1.00 29.09 283 PRO A N 1
ATOM 2097 C CA . PRO A 1 283 ? 0.223 15.846 4.312 1.00 29.09 283 PRO A CA 1
ATOM 2098 C C . PRO A 1 283 ? 0.656 14.440 4.749 1.00 29.09 283 PRO A C 1
ATOM 2100 O O . PRO A 1 283 ? 1.148 14.285 5.877 1.00 29.09 283 PRO A O 1
ATOM 2103 N N . PRO A 1 284 ? 0.484 13.411 3.897 1.00 33.66 284 PRO A N 1
ATOM 2104 C CA . PRO A 1 284 ? 0.972 12.076 4.212 1.00 33.66 284 PRO A CA 1
ATOM 2105 C C . PRO A 1 284 ? 2.423 12.202 4.676 1.00 33.66 284 PRO A C 1
ATOM 2107 O O . PRO A 1 284 ? 3.249 12.811 3.991 1.00 33.66 284 PRO A O 1
ATOM 2110 N N . ARG A 1 285 ? 2.728 11.700 5.882 1.00 30.89 285 ARG A N 1
ATOM 2111 C CA . ARG A 1 285 ? 4.121 11.598 6.319 1.00 30.89 285 ARG A CA 1
ATOM 2112 C C . ARG A 1 285 ? 4.828 10.797 5.241 1.00 30.89 285 ARG A C 1
ATOM 2114 O O . ARG A 1 285 ? 4.447 9.655 4.997 1.00 30.89 285 ARG A O 1
ATOM 2121 N N . ALA A 1 286 ? 5.798 11.424 4.582 1.00 27.69 286 ALA A N 1
ATOM 2122 C CA . ALA A 1 286 ? 6.622 10.754 3.597 1.00 27.69 286 ALA A CA 1
ATOM 2123 C C . ALA A 1 286 ? 7.158 9.472 4.242 1.00 27.69 286 ALA A C 1
ATOM 2125 O O . ALA A 1 286 ? 7.881 9.535 5.241 1.00 27.69 286 ALA A O 1
ATOM 2126 N N . THR A 1 287 ? 6.773 8.316 3.698 1.00 31.55 287 THR A N 1
ATOM 2127 C CA . THR A 1 287 ? 7.535 7.082 3.900 1.00 31.55 287 THR A CA 1
ATOM 2128 C C . THR A 1 287 ? 8.994 7.419 3.608 1.00 31.55 287 THR A C 1
ATOM 2130 O O . THR A 1 287 ? 9.224 8.159 2.643 1.00 31.55 287 THR A O 1
ATOM 2133 N N . PRO A 1 288 ? 9.974 6.965 4.411 1.00 29.78 288 PRO A N 1
ATOM 2134 C CA . PRO A 1 288 ? 11.378 7.228 4.122 1.00 29.78 288 PRO A CA 1
ATOM 2135 C C . PRO A 1 288 ? 11.659 6.791 2.682 1.00 29.78 288 PRO A C 1
ATOM 2137 O O . PRO A 1 288 ? 11.596 5.612 2.346 1.00 29.78 288 PRO A O 1
ATOM 2140 N N . GLY A 1 289 ? 11.827 7.782 1.805 1.00 34.16 289 GLY A N 1
ATOM 2141 C CA . GLY A 1 289 ? 11.872 7.564 0.370 1.00 34.16 289 GLY A CA 1
ATOM 2142 C C . GLY A 1 289 ? 13.107 6.757 0.008 1.00 34.16 289 GLY A C 1
ATOM 2143 O O . GLY A 1 289 ? 14.205 7.036 0.498 1.00 34.16 289 GLY A O 1
ATOM 2144 N N . ARG A 1 290 ? 12.930 5.782 -0.887 1.00 42.06 290 ARG A N 1
ATOM 2145 C CA . ARG A 1 290 ? 14.027 5.148 -1.618 1.00 42.06 290 ARG A CA 1
ATOM 2146 C C . ARG A 1 290 ? 14.894 6.269 -2.195 1.00 42.06 290 ARG A C 1
ATOM 2148 O O . ARG A 1 290 ? 14.420 7.090 -2.978 1.00 42.06 290 ARG A O 1
ATOM 2155 N N . SER A 1 291 ? 16.143 6.363 -1.740 1.00 36.12 291 SER A N 1
ATOM 2156 C CA . SER A 1 291 ? 17.069 7.369 -2.259 1.00 36.12 291 SER A CA 1
ATOM 2157 C C . SER A 1 291 ? 17.314 7.080 -3.737 1.00 36.12 291 SER A C 1
ATOM 2159 O O . SER A 1 291 ? 17.765 5.993 -4.083 1.00 36.12 291 SER A O 1
ATOM 2161 N N . VAL A 1 292 ? 17.043 8.062 -4.600 1.00 40.41 292 VAL A N 1
ATOM 2162 C CA . VAL A 1 292 ? 17.254 7.985 -6.062 1.00 40.41 292 VAL A CA 1
ATOM 2163 C C . VAL A 1 292 ? 18.753 7.874 -6.417 1.00 40.41 292 VAL A C 1
ATOM 2165 O O . VAL A 1 292 ? 19.132 7.597 -7.549 1.00 40.41 292 VAL A O 1
ATOM 2168 N N . THR A 1 293 ? 19.651 8.036 -5.441 1.00 31.61 293 THR A N 1
ATOM 2169 C CA . THR A 1 293 ? 21.099 7.952 -5.645 1.00 31.61 293 THR A CA 1
ATOM 2170 C C . THR A 1 293 ? 21.614 6.519 -5.493 1.00 31.61 293 THR A C 1
ATOM 2172 O O . THR A 1 293 ? 22.147 6.151 -4.445 1.00 31.61 293 THR A O 1
ATOM 2175 N N . GLY A 1 294 ? 21.493 5.725 -6.554 1.00 29.30 294 GLY A N 1
ATOM 2176 C CA . GLY A 1 294 ? 22.159 4.430 -6.693 1.00 29.30 294 GLY A CA 1
ATOM 2177 C C . GLY A 1 294 ? 22.595 4.192 -8.136 1.00 29.30 294 GLY A C 1
ATOM 2178 O O . GLY A 1 294 ? 21.881 3.533 -8.879 1.00 29.30 294 GLY A O 1
ATOM 2179 N N . ARG A 1 295 ? 23.748 4.753 -8.520 1.00 27.67 295 ARG A N 1
ATOM 2180 C CA . ARG A 1 295 ? 24.564 4.246 -9.638 1.00 27.67 295 ARG A CA 1
ATOM 2181 C C . ARG A 1 295 ? 25.544 3.205 -9.111 1.00 27.67 295 ARG A C 1
ATOM 2183 O O . ARG A 1 295 ? 26.065 3.439 -7.994 1.00 27.67 295 ARG A O 1
#

Secondary structure (DSSP, 8-state):
-PPPPPPPHHHHHHHHHHHHHTT-HHHHHHHHHHHHHHHHHHHHHT-HHHHHHHHHHHHHTT-GGGGGGGGGGG-SSHHHHHHHHHHHHHTT--SHHHHHHHHHHTT-SSHHHHHHHHHHHHHHT-THHHHHHHHHHTPSSSP---HHHHHHHHHH--GGGTS--TT--HHHHHHHHHTT--SHHHHHHHHHHHHHSHHHHHHHHHHHHHHHHHHHHHHHTT--EEEEES-TTS-EEEEE-TTSPBPTTPPPEESS-TT--GGG--HHHHHHHHSSSS-PPPPPPPP----S---

Solvent-accessible surface area (backbone atoms only — not comparable to full-atom values): 16196 Å² total; per-residue (Å²): 133,80,80,79,75,78,79,49,77,60,31,53,48,22,49,57,49,25,66,47,15,50,94,29,70,90,38,22,80,77,43,48,67,55,47,54,52,46,42,57,50,23,60,74,71,67,38,63,68,26,28,25,40,26,42,39,27,52,31,47,35,73,48,88,69,45,68,73,34,50,68,37,50,71,45,91,49,62,63,34,18,22,29,23,25,40,23,37,31,73,65,56,59,78,49,72,69,47,49,52,51,33,57,64,26,61,73,41,92,45,65,65,28,16,33,29,14,31,27,25,32,10,68,66,63,42,70,69,27,54,60,53,47,54,54,58,59,63,49,71,86,82,62,84,78,54,71,48,55,32,52,19,42,24,33,46,29,46,44,68,47,61,36,90,50,89,88,42,31,42,52,60,52,48,50,67,72,39,71,85,48,94,50,73,65,46,57,40,46,53,48,17,51,53,36,12,35,69,64,21,53,52,35,35,51,56,52,53,52,54,48,53,53,52,31,54,53,31,50,77,69,46,37,56,32,34,48,78,43,84,50,81,58,69,23,28,34,40,53,20,40,36,87,67,48,70,49,84,93,63,77,69,41,68,73,51,56,72,88,57,52,47,76,72,60,50,69,74,66,64,47,66,65,64,53,56,88,88,64,82,67,76,72,81,77,75,67,87,67,82,72,86,85,74,132

InterPro domains:
  IPR011989 Armadillo-like helical [G3DSA:1.25.10.10] (8-176)
  IPR016024 Armadillo-type fold [SSF48371] (14-146)

Mean predicted aligned error: 8.95 Å

Nearest PDB structures (foldseek):
  1oyz-assembly1_A  TM=7.576E-01  e=5.422E-05  Escherichia coli
  8or4-assembly1_C  TM=3.382E-01  e=1.467E-01  Homo sapiens
  5fu7-assembly1_A  TM=1.869E-01  e=1.807E+00  Homo sapiens
  5fu7-assembly2_E  TM=1.970E-01  e=3.464E+00  Homo sapiens

Radius of gyration: 20.86 Å; Cα contacts (8 Å, |Δi|>4): 437; chains: 1; bounding box: 59×48×52 Å

Organism: NCBI:txid2593304

pLDDT: mean 81.45, std 17.83, range [27.67, 98.25]

Sequence (295 aa):
MDPETPPTGAALRAEELLDLVNGHPENVDASLPELAALLDATHDDGDDDALALTVCALGFAHDDRATALVPMTADPVADVRDWACFALGLQEADDPATRDALAVRLDDPHLDTRCEALRALAATGDVRALDALVLALSGPEPVTVTQLQLEAAAALADPSLVEPLEPLEPLERLARGWADDADEFTDAVDLALRRCRPEAATAAAAVEARLREVAVDARRRGVPHGELHGSWPSTRVVDVDGAGEPVAHQVPSRLWWVDDDPARAELSQLLGTSVLPGQPGDPPRATPGRSVTGR